Protein AF-0000000087668318 (afdb_homodimer)

pLDDT: mean 92.17, std 6.24, range [71.38, 98.06]

Solvent-accessible surface area (backbone atoms only — not comparable to full-atom values): 10058 Å² total; per-residue (Å²): 131,61,51,42,74,38,85,96,42,75,39,40,75,57,95,70,21,39,38,38,4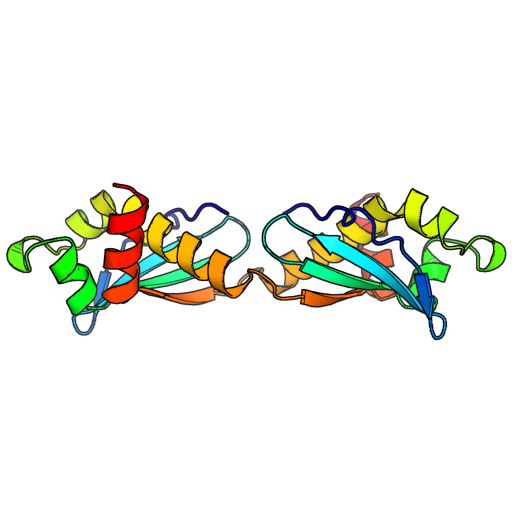0,26,26,58,86,51,39,35,31,39,38,35,33,34,47,66,22,47,51,74,78,38,58,74,92,58,69,41,48,68,46,44,57,76,42,38,63,57,54,28,50,42,49,40,51,53,56,42,57,71,27,48,90,37,71,45,77,45,79,37,40,42,69,49,49,50,52,42,50,62,70,72,102,132,60,51,42,76,39,85,95,43,75,41,41,76,56,94,70,20,40,40,37,38,26,27,58,87,50,40,34,32,38,3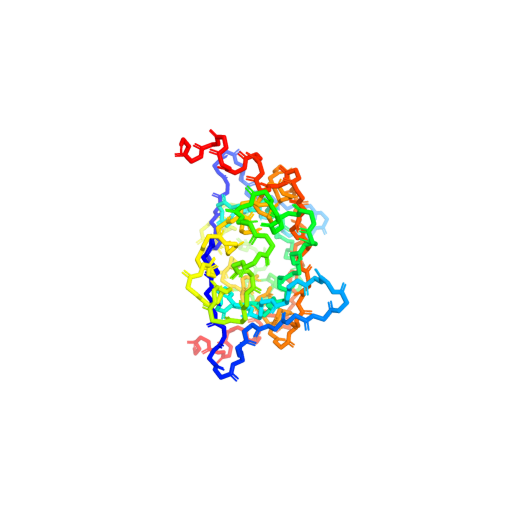8,35,33,34,48,66,21,48,49,74,77,37,58,76,93,58,70,42,48,68,46,45,56,77,43,38,62,58,55,27,50,41,49,40,51,53,56,42,56,70,27,48,87,37,72,45,77,45,80,38,41,42,66,50,50,50,52,43,50,64,71,72,100

Foldseek 3Di:
DFKDADPPDFWDDDPQWIWTWIDPPPDTDTQIGHNVRVVVVDPPVQDDSVSCNVCVRVSRVVVVVVVVVVCVPDDDDDDDDPVNVVVVVVVVD/DFKDADPPDFWDDDPQWIWTWIDPPPDTDTQIGHNVNVCVVDPPVQDDSVSCNVCVRVSRVVVVVVVVVVCVPDDDDDDDDPVNVVVVVVVVD

Nearest PDB structures (foldseek):
  6rd4-assembly1_7  TM=3.114E-01  e=2.069E-01  Polytomella sp. Pringsheim 198.80
  5cj4-assembly1_A  TM=4.748E-01  e=1.603E+00  Homo sapiens
  5chx-assembly2_B  TM=4.861E-01  e=1.603E+00  Homo sapiens
  5wlz-assembly1_C  TM=5.129E-01  e=2.208E+00  Homo sapiens
  4xa4-assembly1_B  TM=4.526E-01  e=1.942E+00  Homo sapiens

Sequence (186 aa):
MTLFIRPGMPPFIMDENAHVPMSDGETDWLVIVTREALEDKAGADEISPNWLLENSDFFGEVANYKLQLGREGEEATVWVQSEDVKQWQDIRGMTLFIRPGMPPFIMDENAHVPMSDGETDWLVIVTREALEDKAGADEISPNWLLENSDFFGEVANYKLQLGREGEEATVWVQSEDVKQWQDIRG

Organism: NCBI:txid484088

Structure (mmCIF, N/CA/C/O backbone):
data_AF-0000000087668318-model_v1
#
loop_
_entity.id
_entity.type
_entity.pdbx_description
1 polymer 'Uncharacterized protein'
#
loop_
_atom_site.group_PDB
_atom_site.id
_atom_site.type_symbol
_atom_site.label_atom_id
_atom_site.label_alt_id
_atom_site.label_comp_id
_atom_site.label_asym_id
_atom_site.label_entity_id
_atom_site.label_seq_id
_atom_site.pdbx_PDB_ins_code
_atom_site.Cartn_x
_atom_site.Cartn_y
_atom_site.Cartn_z
_atom_site.occupancy
_atom_site.B_iso_or_equiv
_atom_site.auth_seq_id
_atom_site.auth_comp_id
_atom_site.auth_asym_id
_atom_site.auth_atom_id
_atom_site.pdbx_PDB_model_num
ATOM 1 N N . MET A 1 1 ? -0.467 6.73 -5.77 1 71.38 1 MET A N 1
ATOM 2 C CA . MET A 1 1 ? -1.507 6.797 -4.746 1 71.38 1 MET A CA 1
ATOM 3 C C . MET A 1 1 ? -1.774 8.242 -4.332 1 71.38 1 MET A C 1
ATOM 5 O O . MET A 1 1 ? -0.861 9.062 -4.324 1 71.38 1 MET A O 1
ATOM 9 N N . THR A 1 2 ? -3.074 8.609 -4.242 1 88.12 2 THR A N 1
ATOM 10 C CA . THR A 1 2 ? -3.424 9.953 -3.803 1 88.12 2 THR A CA 1
ATOM 11 C C . THR A 1 2 ? -4.113 9.914 -2.441 1 88.12 2 THR A C 1
ATOM 13 O O . THR A 1 2 ? -5 9.094 -2.209 1 88.12 2 THR A O 1
ATOM 16 N N . LEU A 1 3 ? -3.6 10.742 -1.577 1 93.44 3 LEU A N 1
ATOM 17 C CA . LEU A 1 3 ? -4.238 10.867 -0.272 1 93.44 3 LEU A CA 1
ATOM 18 C C . LEU A 1 3 ? -5.234 12.023 -0.263 1 93.44 3 LEU A C 1
ATOM 20 O O . LEU A 1 3 ? -4.969 13.086 -0.833 1 93.44 3 LEU A O 1
ATOM 24 N N . PHE A 1 4 ? -6.398 11.742 0.305 1 95 4 PHE A N 1
ATOM 25 C CA . PHE A 1 4 ? -7.414 12.781 0.452 1 95 4 PHE A CA 1
ATOM 26 C C . PHE A 1 4 ? -7.984 12.781 1.865 1 95 4 PHE A C 1
ATOM 28 O O . PHE A 1 4 ? -7.922 11.766 2.568 1 95 4 PHE A O 1
ATOM 35 N N . ILE A 1 5 ? -8.539 13.906 2.309 1 96.38 5 ILE A N 1
ATOM 36 C CA . ILE A 1 5 ? -9.094 14.055 3.648 1 96.38 5 ILE A CA 1
ATOM 37 C C . ILE A 1 5 ? -10.289 13.125 3.82 1 96.38 5 ILE A C 1
ATOM 39 O O . ILE A 1 5 ? -11.125 13.008 2.92 1 96.38 5 ILE A O 1
ATOM 43 N N . ARG A 1 6 ? -10.391 12.383 4.922 1 95.69 6 ARG A N 1
ATOM 44 C CA . ARG A 1 6 ? -11.562 11.562 5.219 1 95.69 6 ARG A CA 1
ATOM 45 C C . ARG A 1 6 ? -12.766 12.438 5.547 1 95.69 6 ARG A C 1
ATOM 47 O O . ARG A 1 6 ? -12.68 13.344 6.371 1 95.69 6 ARG A O 1
ATOM 54 N N . PRO A 1 7 ? -13.781 12.133 4.922 1 93.31 7 PRO A N 1
ATOM 55 C CA . PRO A 1 7 ? -14.977 12.945 5.18 1 93.31 7 PRO A CA 1
ATOM 56 C C . PRO A 1 7 ? -15.422 12.891 6.641 1 93.31 7 PRO A C 1
ATOM 58 O O . PRO A 1 7 ? -15.461 11.812 7.238 1 93.31 7 PRO A O 1
ATOM 61 N N . GLY A 1 8 ? -15.742 14.055 7.195 1 93.88 8 GLY A N 1
ATOM 62 C CA . GLY A 1 8 ? -16.266 14.148 8.555 1 93.88 8 GLY A CA 1
ATOM 63 C C . GLY A 1 8 ? -15.18 14.102 9.609 1 93.88 8 GLY A C 1
ATOM 64 O O . GLY A 1 8 ? -15.469 14.172 10.805 1 93.88 8 GLY A O 1
ATOM 65 N N . MET A 1 9 ? -13.984 13.977 9.242 1 95.06 9 MET A N 1
ATOM 66 C CA . MET A 1 9 ? -12.875 13.898 10.188 1 95.06 9 MET A CA 1
ATOM 67 C C . MET A 1 9 ? -11.891 15.039 9.969 1 95.06 9 MET A C 1
ATOM 69 O O . MET A 1 9 ? -10.883 14.875 9.281 1 95.06 9 MET A O 1
ATOM 73 N N . PRO A 1 10 ? -12.164 16.203 10.516 1 95.19 10 PRO A N 1
ATOM 74 C CA . PRO A 1 10 ? -11.297 17.375 10.32 1 95.19 10 PRO A CA 1
ATOM 75 C C . PRO A 1 10 ? -9.93 17.203 10.984 1 95.19 10 PRO A C 1
ATOM 77 O O . PRO A 1 10 ? -9.797 16.469 11.961 1 95.19 10 PRO A O 1
ATOM 80 N N . PRO A 1 11 ? -8.898 17.875 10.406 1 97.56 11 PRO A N 1
ATOM 81 C CA . PRO A 1 11 ? -7.602 17.891 11.078 1 97.56 11 PRO A CA 1
ATOM 82 C C . PRO A 1 11 ? -7.66 18.531 12.461 1 97.56 11 PRO A C 1
ATOM 84 O O . PRO A 1 11 ? -8.586 19.281 12.766 1 97.56 11 PRO A O 1
ATOM 87 N N . PHE A 1 12 ? -6.711 18.109 13.266 1 97.19 12 PHE A N 1
ATOM 88 C CA . PHE A 1 12 ? -6.629 18.688 14.594 1 97.19 12 PHE A CA 1
ATOM 89 C C . PHE A 1 12 ? -5.184 18.766 15.07 1 97.19 12 PHE A C 1
ATOM 91 O O . PHE A 1 12 ? -4.293 18.172 14.453 1 97.19 12 PHE A O 1
ATOM 98 N N . ILE A 1 13 ? -5.043 19.578 16.109 1 96.38 13 ILE A N 1
ATOM 99 C CA . ILE A 1 13 ? -3.729 19.75 16.703 1 96.38 13 ILE A CA 1
ATOM 100 C C . ILE A 1 13 ? -3.727 19.156 18.109 1 96.38 13 ILE A C 1
ATOM 102 O O . ILE A 1 13 ? -4.652 19.375 18.891 1 96.38 13 ILE A O 1
ATOM 106 N N . MET A 1 14 ? -2.822 18.312 18.328 1 95.88 14 MET A N 1
ATOM 107 C CA . MET A 1 14 ? -2.615 17.688 19.641 1 95.88 14 MET A CA 1
ATOM 108 C C . MET A 1 14 ? -1.129 17.578 19.953 1 95.88 14 MET A C 1
ATOM 110 O O . MET A 1 14 ? -0.343 17.141 19.109 1 95.88 14 MET A O 1
ATOM 114 N N . ASP A 1 15 ? -0.758 18.016 21.078 1 94 15 ASP A N 1
ATOM 115 C CA . ASP A 1 15 ? 0.626 17.969 21.547 1 94 15 ASP A CA 1
ATOM 116 C C . ASP A 1 15 ? 1.558 18.656 20.547 1 94 15 ASP A C 1
ATOM 118 O O . ASP A 1 15 ? 2.609 18.125 20.203 1 94 15 ASP A O 1
ATOM 122 N N . GLU A 1 16 ? 1.154 19.703 19.922 1 93 16 GLU A N 1
ATOM 123 C CA . GLU A 1 16 ? 1.896 20.609 19.062 1 93 16 GLU A CA 1
ATOM 124 C C . GLU A 1 16 ? 2.084 20 17.672 1 93 16 GLU A C 1
ATOM 126 O O . GLU A 1 16 ? 2.725 20.609 16.797 1 93 16 GLU A O 1
ATOM 131 N N . ASN A 1 17 ? 1.55 18.797 17.516 1 96.12 17 ASN A N 1
ATOM 132 C CA . ASN A 1 17 ? 1.563 18.172 16.203 1 96.12 17 ASN A CA 1
ATOM 133 C C . ASN A 1 17 ? 0.196 18.25 15.531 1 96.12 17 ASN A C 1
ATOM 135 O O . ASN A 1 17 ? -0.833 18.281 16.203 1 96.12 17 ASN A O 1
ATOM 139 N N . ALA A 1 18 ? 0.272 18.375 14.273 1 97.88 18 ALA A N 1
ATOM 140 C CA . ALA A 1 18 ? -0.969 18.328 13.5 1 97.88 18 ALA A CA 1
ATOM 141 C C . ALA A 1 18 ? -1.337 16.906 13.141 1 97.88 18 ALA A C 1
ATOM 143 O O . ALA A 1 18 ? -0.469 16.109 12.781 1 97.88 18 ALA A O 1
ATOM 144 N N . HIS A 1 19 ? -2.572 16.516 13.289 1 97.75 19 HIS A N 1
ATOM 145 C CA . HIS A 1 19 ? -3.16 15.234 12.914 1 97.75 19 HIS A CA 1
ATOM 146 C C . HIS A 1 19 ? -4.172 15.406 11.789 1 97.75 19 HIS A C 1
ATOM 148 O O . HIS A 1 19 ? -5.191 16.078 11.953 1 97.75 19 HIS A O 1
ATOM 154 N N . VAL A 1 20 ? -3.846 14.812 10.672 1 97.81 20 VAL A N 1
ATOM 155 C CA . VAL A 1 20 ? -4.676 14.961 9.484 1 97.81 20 VAL A CA 1
ATOM 156 C C . VAL A 1 20 ? -5.184 13.594 9.031 1 97.81 20 VAL A C 1
ATOM 158 O O . VAL A 1 20 ? -4.469 12.852 8.352 1 97.81 20 VAL A O 1
ATOM 161 N N . PRO A 1 21 ? -6.395 13.227 9.352 1 97.5 21 PRO A N 1
ATOM 162 C CA . PRO A 1 21 ? -6.949 11.961 8.875 1 97.5 21 PRO A CA 1
ATOM 163 C C . PRO A 1 21 ? -7.141 11.922 7.363 1 97.5 21 PRO A C 1
ATOM 165 O O . PRO A 1 21 ? -7.844 12.773 6.805 1 97.5 21 PRO A O 1
ATOM 168 N N . MET A 1 22 ? -6.473 10.898 6.746 1 96.38 22 MET A N 1
ATOM 169 C CA . MET A 1 22 ? -6.547 10.805 5.289 1 96.38 22 MET A CA 1
ATOM 170 C C . MET A 1 22 ? -6.785 9.367 4.844 1 96.38 22 MET A C 1
ATOM 172 O O . MET A 1 22 ? -6.723 8.445 5.656 1 96.38 22 MET A O 1
ATOM 176 N N . SER A 1 23 ? -7.219 9.289 3.549 1 92.81 23 SER A N 1
ATOM 177 C CA . SER A 1 23 ? -7.426 7.98 2.936 1 92.81 23 SER A CA 1
ATOM 178 C C . SER A 1 23 ? -6.887 7.945 1.509 1 92.81 23 SER A C 1
ATOM 180 O O . SER A 1 23 ? -6.84 8.977 0.834 1 92.81 23 SER A O 1
ATOM 182 N N . ASP A 1 24 ? -6.391 6.75 1.142 1 88.31 24 ASP A N 1
ATOM 183 C CA . ASP A 1 24 ? -6.078 6.566 -0.272 1 88.31 24 ASP A CA 1
ATOM 184 C C . ASP A 1 24 ? -7.156 5.734 -0.967 1 88.31 24 ASP A C 1
ATOM 186 O O . ASP A 1 24 ? -6.965 5.277 -2.096 1 88.31 24 ASP A O 1
ATOM 190 N N . GLY A 1 25 ? -8.328 5.625 -0.333 1 83.5 25 GLY A N 1
ATOM 191 C CA . GLY A 1 25 ? -9.406 4.812 -0.875 1 83.5 25 GLY A CA 1
ATOM 192 C C . GLY A 1 25 ? -9.383 3.381 -0.369 1 83.5 25 GLY A C 1
ATOM 193 O O . GLY A 1 25 ? -10.414 2.701 -0.369 1 83.5 25 GLY A O 1
ATOM 194 N N . GLU A 1 26 ? -8.211 2.867 0.004 1 79.94 26 GLU A N 1
ATOM 195 C CA . GLU A 1 26 ? -8.047 1.498 0.483 1 79.94 26 GLU A CA 1
ATOM 196 C C . GLU A 1 26 ? -7.641 1.473 1.954 1 79.94 26 GLU A C 1
ATOM 198 O O . GLU A 1 26 ? -8.172 0.678 2.736 1 79.94 26 GLU A O 1
ATOM 203 N N . THR A 1 27 ? -6.715 2.271 2.238 1 85.94 27 THR A N 1
ATOM 204 C CA . THR A 1 27 ? -6.168 2.367 3.588 1 85.94 27 THR A CA 1
ATOM 205 C C . THR A 1 27 ? -6.48 3.729 4.203 1 85.94 27 THR A C 1
ATOM 207 O O . THR A 1 27 ? -6.367 4.758 3.535 1 85.94 27 THR A O 1
ATOM 210 N N . ASP A 1 28 ? -6.898 3.621 5.418 1 92 28 ASP A N 1
ATOM 211 C CA . ASP A 1 28 ? -7.031 4.852 6.191 1 92 28 ASP A CA 1
ATOM 212 C C . ASP A 1 28 ? -5.711 5.219 6.867 1 92 28 ASP A C 1
ATOM 214 O O . ASP A 1 28 ? -5.031 4.352 7.426 1 92 28 ASP A O 1
ATOM 218 N N . TRP A 1 29 ? -5.406 6.492 6.754 1 93.06 29 TRP A N 1
ATOM 219 C CA . TRP A 1 29 ? -4.152 7 7.305 1 93.06 29 TRP A CA 1
ATOM 220 C C . TRP A 1 29 ? -4.41 8.117 8.312 1 93.06 29 TRP A C 1
ATOM 222 O O . TRP A 1 29 ? -5.316 8.93 8.125 1 93.06 29 TRP A O 1
ATOM 232 N N . LEU A 1 30 ? -3.656 8.102 9.328 1 96.81 30 LEU A N 1
ATOM 233 C CA . LEU A 1 30 ? -3.447 9.297 10.133 1 96.81 30 LEU A CA 1
ATOM 234 C C . LEU A 1 30 ? -2.086 9.922 9.836 1 96.81 30 LEU A C 1
ATOM 236 O O . LEU A 1 30 ? -1.05 9.352 10.188 1 96.81 30 LEU A O 1
ATOM 240 N N . VAL A 1 31 ? -2.115 11.039 9.148 1 97.62 31 VAL A N 1
ATOM 241 C CA . VAL A 1 31 ? -0.902 11.789 8.852 1 97.62 31 VAL A CA 1
ATOM 242 C C . VAL A 1 31 ? -0.575 12.719 10.023 1 97.62 31 VAL A C 1
ATOM 244 O O . VAL A 1 31 ? -1.327 13.656 10.305 1 97.62 31 VAL A O 1
ATOM 247 N N . ILE A 1 32 ? 0.532 12.461 10.688 1 97.81 32 ILE A N 1
ATOM 248 C CA . ILE A 1 32 ? 0.959 13.289 11.805 1 97.81 32 ILE A CA 1
ATOM 249 C C . ILE A 1 32 ? 2.141 14.164 11.383 1 97.81 32 ILE A C 1
ATOM 251 O O . ILE A 1 32 ? 3.199 13.648 11.016 1 97.81 32 ILE A O 1
ATOM 255 N N . VAL A 1 33 ? 1.901 15.445 11.406 1 98 33 VAL A N 1
ATOM 256 C CA . VAL A 1 33 ? 2.9 16.438 11.008 1 98 33 VAL A CA 1
ATOM 257 C C . VAL A 1 33 ? 3.521 17.078 12.25 1 98 33 VAL A C 1
ATOM 259 O O . VAL A 1 33 ? 2.818 17.672 13.062 1 98 33 VAL A O 1
ATOM 262 N N . THR A 1 34 ? 4.793 16.953 12.367 1 96.88 34 THR A N 1
ATOM 263 C CA . THR A 1 34 ? 5.465 17.469 13.555 1 96.88 34 THR A CA 1
ATOM 264 C C . THR A 1 34 ? 5.426 19 13.57 1 96.88 34 THR A C 1
ATOM 266 O O . THR A 1 34 ? 5.273 19.641 12.531 1 96.88 34 THR A O 1
ATOM 269 N N . ARG A 1 35 ? 5.609 19.469 14.742 1 95.75 35 ARG A N 1
ATOM 270 C CA . ARG A 1 35 ? 5.633 20.922 14.93 1 95.75 35 ARG A CA 1
ATOM 271 C C . ARG A 1 35 ? 6.691 21.578 14.047 1 95.75 35 ARG A C 1
ATOM 273 O O . ARG A 1 35 ? 6.418 22.562 13.367 1 95.75 35 ARG A O 1
ATOM 280 N N . GLU A 1 36 ? 7.875 21.031 14.023 1 94.19 36 GLU A N 1
ATOM 281 C CA . GLU A 1 36 ? 8.969 21.594 13.227 1 94.19 36 GLU A CA 1
ATOM 282 C C . GLU A 1 36 ? 8.617 21.609 11.742 1 94.19 36 GLU A C 1
ATOM 284 O O . GLU A 1 36 ? 8.93 22.562 11.031 1 94.19 36 GLU A O 1
ATOM 289 N N . ALA A 1 37 ? 8 20.594 11.312 1 97 37 ALA A N 1
ATOM 290 C CA . ALA A 1 37 ? 7.59 20.516 9.914 1 97 37 ALA A CA 1
ATOM 291 C C . ALA A 1 37 ? 6.555 21.578 9.586 1 97 37 ALA A C 1
ATOM 293 O O . ALA A 1 37 ? 6.59 22.172 8.508 1 97 37 ALA A O 1
ATOM 294 N N . LEU A 1 38 ? 5.645 21.719 10.484 1 97.25 38 LEU A N 1
ATOM 295 C CA . LEU A 1 38 ? 4.652 22.781 10.312 1 97.25 38 LEU A CA 1
ATOM 296 C C . LEU A 1 38 ? 5.324 24.141 10.156 1 97.25 38 LEU A C 1
ATOM 298 O O . LEU A 1 38 ? 4.945 24.922 9.281 1 97.25 38 LEU A O 1
ATOM 302 N N . GLU A 1 39 ? 6.273 24.391 10.922 1 94.75 39 GLU A N 1
ATOM 303 C CA . GLU A 1 39 ? 6.969 25.672 10.93 1 94.75 39 GLU A CA 1
ATOM 304 C C . GLU A 1 39 ? 7.758 25.875 9.641 1 94.75 39 GLU A C 1
ATOM 306 O O . GLU A 1 39 ? 8.023 27.016 9.25 1 94.75 39 GLU A O 1
ATOM 311 N N . ASP A 1 40 ? 8.125 24.844 9.023 1 93.56 40 ASP A N 1
ATOM 312 C CA . ASP A 1 40 ? 8.797 24.938 7.73 1 93.56 40 ASP A CA 1
ATOM 313 C C . ASP A 1 40 ? 7.844 25.438 6.652 1 93.56 40 ASP A C 1
ATOM 315 O O . ASP A 1 40 ? 8.281 25.969 5.629 1 93.56 40 ASP A O 1
ATOM 319 N N . LYS A 1 41 ? 6.578 25.203 6.848 1 93.56 41 LYS A N 1
ATOM 320 C CA . LYS A 1 41 ? 5.574 25.547 5.844 1 93.56 41 LYS A CA 1
ATOM 321 C C . LYS A 1 41 ? 4.883 26.875 6.184 1 93.56 41 LYS A C 1
ATOM 323 O O . LYS A 1 41 ? 4.48 27.609 5.289 1 93.56 41 LYS A O 1
ATOM 328 N N . ALA A 1 42 ? 4.727 27.078 7.473 1 91.75 42 ALA A N 1
ATOM 329 C CA . ALA A 1 42 ? 3.99 28.266 7.891 1 91.75 42 ALA A CA 1
ATOM 330 C C . ALA A 1 42 ? 4.457 28.75 9.266 1 91.75 42 ALA A C 1
ATOM 332 O O . ALA A 1 42 ? 5.031 27.984 10.031 1 91.75 42 ALA A O 1
ATOM 333 N N . GLY A 1 43 ? 4.172 30.031 9.469 1 89.88 43 GLY A N 1
ATOM 334 C CA . GLY A 1 43 ? 4.41 30.562 10.805 1 89.88 43 GLY A CA 1
ATOM 335 C C . GLY A 1 43 ? 3.449 30 11.836 1 89.88 43 GLY A C 1
ATOM 336 O O . GLY A 1 43 ? 2.314 29.656 11.516 1 89.88 43 GLY A O 1
ATOM 337 N N . ALA A 1 44 ? 3.934 29.953 13.109 1 85.38 44 ALA A N 1
ATOM 338 C CA . ALA A 1 44 ? 3.172 29.375 14.219 1 85.38 44 ALA A CA 1
ATOM 339 C C . ALA A 1 44 ? 1.798 30.031 14.336 1 85.38 44 ALA A C 1
ATOM 341 O O . ALA A 1 44 ? 0.814 29.359 14.664 1 85.38 44 ALA A O 1
ATOM 342 N N . ASP A 1 45 ? 1.713 31.312 14.055 1 89.81 45 ASP A N 1
ATOM 343 C CA . ASP A 1 45 ? 0.472 32.062 14.227 1 89.81 45 ASP A CA 1
ATOM 344 C C . ASP A 1 45 ? -0.545 31.688 13.148 1 89.81 45 ASP A C 1
ATOM 346 O O . ASP A 1 45 ? -1.734 31.984 13.281 1 89.81 45 ASP A O 1
ATOM 350 N N . GLU A 1 46 ? -0.108 31.016 12.203 1 92.06 46 GLU A N 1
ATOM 351 C CA . GLU A 1 46 ? -0.967 30.656 11.078 1 92.06 46 GLU A CA 1
ATOM 352 C C . GLU A 1 46 ? -1.575 29.281 11.266 1 92.06 46 GLU A C 1
ATOM 354 O O . GLU A 1 46 ? -2.639 28.984 10.719 1 92.06 46 GLU A O 1
ATOM 359 N N . ILE A 1 47 ? -0.906 28.5 12.062 1 94.12 47 ILE A N 1
ATOM 360 C CA . ILE A 1 47 ? -1.245 27.078 12.133 1 94.12 47 ILE A CA 1
ATOM 361 C C . ILE A 1 47 ? -2.506 26.891 12.977 1 94.12 47 ILE A C 1
ATOM 363 O O . ILE A 1 47 ? -2.504 27.172 14.18 1 94.12 47 ILE A O 1
ATOM 367 N N . SER A 1 48 ? -3.541 26.531 12.336 1 94.25 48 SER A N 1
ATOM 368 C CA . SER A 1 48 ? -4.859 26.25 12.898 1 94.25 48 SER A CA 1
ATOM 369 C C . SER A 1 48 ? -5.535 25.094 12.172 1 94.25 48 SER A C 1
ATOM 371 O O . SER A 1 48 ? -5.074 24.672 11.117 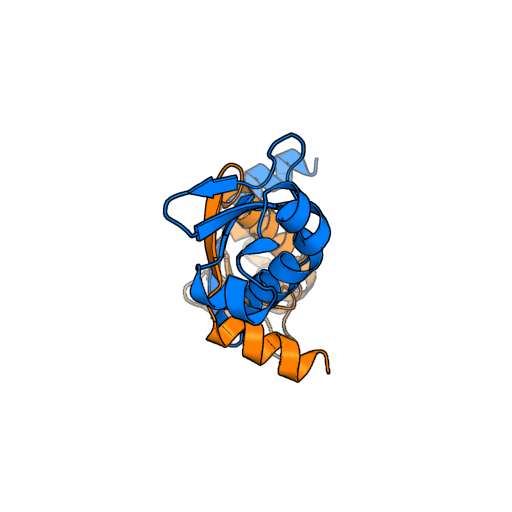1 94.25 48 SER A O 1
ATOM 373 N N . PRO A 1 49 ? -6.609 24.531 12.758 1 93.81 49 PRO A N 1
ATOM 374 C CA . PRO A 1 49 ? -7.316 23.469 12.039 1 93.81 49 PRO A CA 1
ATOM 375 C C . PRO A 1 49 ? -7.801 23.906 10.656 1 93.81 49 PRO A C 1
ATOM 377 O O . PRO A 1 49 ? -7.758 23.125 9.703 1 93.81 49 PRO A O 1
ATOM 380 N N . ASN A 1 50 ? -8.266 25.172 10.578 1 95.06 50 ASN A N 1
ATOM 381 C CA . ASN A 1 50 ? -8.688 25.688 9.281 1 95.06 50 ASN A CA 1
ATOM 382 C C . ASN A 1 50 ? -7.516 25.781 8.312 1 95.06 50 ASN A C 1
ATOM 384 O O . ASN A 1 50 ? -7.645 25.438 7.137 1 95.06 50 ASN A O 1
ATOM 388 N N . TRP A 1 51 ? -6.422 26.25 8.766 1 96.69 51 TRP A N 1
ATOM 389 C CA . TRP A 1 51 ? -5.211 26.312 7.953 1 96.69 51 TRP A CA 1
ATOM 390 C C . TRP A 1 51 ? -4.785 24.922 7.496 1 96.69 51 TRP A C 1
ATOM 392 O O . TRP A 1 51 ? -4.422 24.734 6.336 1 96.69 51 TRP A O 1
ATOM 402 N N . LEU A 1 52 ? -4.84 23.984 8.461 1 96.81 52 LEU A N 1
ATOM 403 C CA . LEU A 1 52 ? -4.48 22.609 8.133 1 96.81 52 LEU A CA 1
ATOM 404 C C . LEU A 1 52 ? -5.383 22.047 7.039 1 96.81 52 LEU A C 1
ATOM 406 O O . LEU A 1 52 ? -4.914 21.359 6.133 1 96.81 52 LEU A O 1
ATOM 410 N N . LEU A 1 53 ? -6.684 22.312 7.164 1 95.94 53 LEU A N 1
ATOM 411 C CA . LEU A 1 53 ? -7.633 21.859 6.156 1 95.94 53 LEU A CA 1
ATOM 412 C C . LEU A 1 53 ? -7.289 22.438 4.785 1 95.94 53 LEU A C 1
ATOM 414 O O . LEU A 1 53 ? -7.266 21.703 3.789 1 95.94 53 LEU A O 1
ATOM 418 N N . GLU A 1 54 ? -6.984 23.734 4.723 1 95.31 54 GLU A N 1
ATOM 419 C CA . GLU A 1 54 ? -6.652 24.438 3.479 1 95.31 54 GLU A CA 1
ATOM 420 C C . GLU A 1 54 ? -5.352 23.906 2.885 1 95.31 54 GLU A C 1
ATOM 422 O O . GLU A 1 54 ? -5.145 23.969 1.67 1 95.31 54 GLU A O 1
ATOM 427 N N . ASN A 1 55 ? -4.516 23.344 3.729 1 96.56 55 ASN A N 1
ATOM 428 C CA . ASN A 1 55 ? -3.207 22.891 3.279 1 96.56 55 ASN A CA 1
ATOM 429 C C . ASN A 1 55 ? -3.102 21.375 3.322 1 96.56 55 ASN A C 1
ATOM 431 O O . ASN A 1 55 ? -2.002 20.812 3.258 1 96.56 55 ASN A O 1
ATOM 435 N N . SER A 1 56 ? -4.199 20.688 3.41 1 96.75 56 SER A N 1
ATOM 436 C CA . SER A 1 56 ? -4.195 19.234 3.553 1 96.75 56 SER A CA 1
ATOM 437 C C . SER A 1 56 ? -3.633 18.562 2.307 1 96.75 56 SER A C 1
ATOM 439 O O . SER A 1 56 ? -2.963 17.531 2.404 1 96.75 56 SER A O 1
ATOM 441 N N . ASP A 1 57 ? -3.92 19.125 1.133 1 95.19 57 ASP A N 1
ATOM 442 C CA . ASP A 1 57 ? -3.383 18.547 -0.095 1 95.19 57 ASP A CA 1
ATOM 443 C C . ASP A 1 57 ? -1.857 18.5 -0.063 1 95.19 57 ASP A C 1
ATOM 445 O O . ASP A 1 57 ? -1.246 17.531 -0.499 1 95.19 57 ASP A O 1
ATOM 449 N N . PHE A 1 58 ? -1.283 19.594 0.421 1 95.94 58 PHE A N 1
ATOM 450 C CA . PHE A 1 58 ? 0.171 19.656 0.499 1 95.94 58 PHE A CA 1
ATOM 451 C C . PHE A 1 58 ? 0.723 18.547 1.373 1 95.94 58 PHE A C 1
ATOM 453 O O . PHE A 1 58 ? 1.599 17.781 0.944 1 95.94 58 PHE A O 1
ATOM 460 N N . PHE A 1 59 ? 0.239 18.422 2.557 1 97 59 PHE A N 1
ATOM 461 C CA . PHE A 1 59 ? 0.757 17.422 3.486 1 97 59 PHE A CA 1
ATOM 462 C C . PHE A 1 59 ? 0.441 16.016 3 1 97 59 PHE A C 1
ATOM 464 O O . PHE A 1 59 ? 1.222 15.094 3.219 1 97 59 PHE A O 1
ATOM 471 N N . GLY A 1 60 ? -0.744 15.859 2.371 1 96.88 60 GLY A N 1
ATOM 472 C CA . GLY A 1 60 ? -1.048 14.594 1.722 1 96.88 60 GLY A CA 1
ATOM 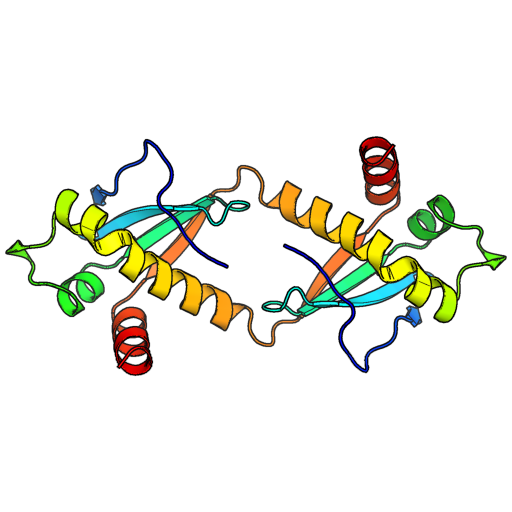473 C C . GLY A 1 60 ? -0.029 14.203 0.668 1 96.88 60 GLY A C 1
ATOM 474 O O . GLY A 1 60 ? 0.356 13.031 0.572 1 96.88 60 GLY A O 1
ATOM 475 N N . GLU A 1 61 ? 0.394 15.219 -0.14 1 95.81 61 GLU A N 1
ATOM 476 C CA . GLU A 1 61 ? 1.404 14.961 -1.163 1 95.81 61 GLU A CA 1
ATOM 477 C C . GLU A 1 61 ? 2.74 14.578 -0.535 1 95.81 61 GLU A C 1
ATOM 479 O O . GLU A 1 61 ? 3.408 13.656 -1.006 1 95.81 61 GLU A O 1
ATOM 484 N N . VAL A 1 62 ? 3.156 15.25 0.482 1 95.94 62 VAL A N 1
ATOM 485 C CA . VAL A 1 62 ? 4.398 14.93 1.173 1 95.94 62 VAL A CA 1
ATOM 486 C C . VAL A 1 62 ? 4.336 13.5 1.714 1 95.94 62 VAL A C 1
ATOM 488 O O . VAL A 1 62 ? 5.262 12.711 1.506 1 95.94 62 VAL A O 1
ATOM 491 N N . ALA A 1 63 ? 3.256 13.188 2.471 1 96.38 63 ALA A N 1
ATOM 492 C CA . ALA A 1 63 ? 3.068 11.859 3.053 1 96.38 63 ALA A CA 1
ATOM 493 C C . ALA A 1 63 ? 3.082 10.781 1.976 1 96.38 63 ALA A C 1
ATOM 495 O O . ALA A 1 63 ? 3.736 9.75 2.133 1 96.38 63 ALA A O 1
ATOM 496 N N . ASN A 1 64 ? 2.344 11.031 0.921 1 92.75 64 ASN A N 1
ATOM 497 C CA . ASN A 1 64 ? 2.285 10.07 -0.18 1 92.75 64 ASN A CA 1
ATOM 498 C C . ASN A 1 64 ? 3.67 9.805 -0.766 1 92.75 64 ASN A C 1
ATOM 500 O O . ASN A 1 64 ? 4.027 8.656 -1.025 1 92.75 64 ASN A O 1
ATOM 504 N N . TYR A 1 65 ? 4.41 10.852 -1.04 1 89.75 65 TYR A N 1
ATOM 505 C CA . TYR A 1 65 ? 5.77 10.727 -1.559 1 89.75 65 TYR A CA 1
ATOM 506 C C . TYR A 1 65 ? 6.621 9.852 -0.646 1 89.75 65 TYR A C 1
ATOM 508 O O . TYR A 1 65 ? 7.316 8.945 -1.116 1 89.75 65 TYR A O 1
ATOM 516 N N . LYS A 1 66 ? 6.582 10.164 0.602 1 90.44 66 LYS A N 1
ATOM 517 C CA . LYS A 1 66 ? 7.32 9.406 1.605 1 90.44 66 LYS A CA 1
ATOM 518 C C . LYS A 1 66 ? 6.926 7.934 1.579 1 90.44 66 LYS A C 1
ATOM 520 O O . LYS A 1 66 ? 7.785 7.051 1.655 1 90.44 66 LYS A O 1
ATOM 525 N N . LEU A 1 67 ? 5.648 7.594 1.573 1 88.06 67 LEU A N 1
ATOM 526 C CA . LEU A 1 67 ? 5.145 6.227 1.527 1 88.06 67 LEU A CA 1
ATOM 527 C C . LEU A 1 67 ? 5.656 5.5 0.287 1 88.06 67 LEU A C 1
ATOM 529 O O . LEU A 1 67 ? 6.031 4.328 0.36 1 88.06 67 LEU A O 1
ATOM 533 N N . GLN A 1 68 ? 5.633 6.223 -0.803 1 84.38 68 GLN A N 1
ATOM 534 C CA . GLN A 1 68 ? 6.102 5.645 -2.057 1 84.38 68 GLN A CA 1
ATOM 535 C C . GLN A 1 68 ? 7.594 5.332 -1.995 1 84.38 68 GLN A C 1
ATOM 537 O O . GLN A 1 68 ? 8.039 4.293 -2.484 1 84.38 68 GLN A O 1
ATOM 542 N N . LEU A 1 69 ? 8.359 6.27 -1.461 1 81.75 69 LEU A N 1
ATOM 543 C CA . LEU A 1 69 ? 9.789 6.051 -1.313 1 81.75 69 LEU A CA 1
ATOM 544 C C . LEU A 1 69 ? 10.062 4.789 -0.502 1 81.75 69 LEU A C 1
ATOM 546 O O . LEU A 1 69 ? 11 4.039 -0.807 1 81.75 69 LEU A O 1
ATOM 550 N N . GLY A 1 70 ? 9.375 4.617 0.605 1 77.75 70 GLY A N 1
ATOM 551 C CA . GLY A 1 70 ? 9.547 3.43 1.427 1 77.75 70 GLY A CA 1
ATOM 552 C C . GLY A 1 70 ? 9.273 2.141 0.673 1 77.75 70 GLY A C 1
ATOM 553 O O . GLY A 1 70 ? 9.82 1.091 1.012 1 77.75 70 GLY A O 1
ATOM 554 N N . ARG A 1 71 ? 8.508 2.244 -0.269 1 76.69 71 ARG A N 1
ATOM 555 C CA . ARG A 1 71 ? 8.133 1.057 -1.032 1 76.69 71 ARG A CA 1
ATOM 556 C C . ARG A 1 71 ? 9.062 0.862 -2.229 1 76.69 71 ARG A C 1
ATOM 558 O O . ARG A 1 71 ? 9.109 -0.223 -2.811 1 76.69 71 ARG A O 1
ATOM 565 N N . GLU A 1 72 ? 9.672 1.979 -2.541 1 73.31 72 GLU A N 1
ATOM 566 C CA . GLU A 1 72 ? 10.57 1.889 -3.691 1 73.31 72 GLU A CA 1
ATOM 567 C C . GLU A 1 72 ? 11.656 0.844 -3.465 1 73.31 72 GLU A C 1
ATOM 569 O O . GLU A 1 72 ? 12.32 0.85 -2.426 1 73.31 72 GLU A O 1
ATOM 574 N N . GLY A 1 73 ? 11.734 0.001 -4.406 1 74.75 73 GLY A N 1
ATOM 575 C CA . GLY A 1 73 ? 12.758 -1.031 -4.398 1 74.75 73 GLY A CA 1
ATOM 576 C C . GLY A 1 73 ? 12.398 -2.217 -3.521 1 74.75 73 GLY A C 1
ATOM 577 O O . GLY A 1 73 ? 13.109 -3.227 -3.518 1 74.75 73 GLY A O 1
ATOM 578 N N . GLU A 1 74 ? 11.406 -1.999 -2.713 1 77.88 74 GLU A N 1
ATOM 579 C CA . GLU A 1 74 ? 11.023 -3.119 -1.854 1 77.88 74 GLU A CA 1
ATOM 580 C C . GLU A 1 74 ? 10.188 -4.141 -2.617 1 77.88 74 GLU A C 1
ATOM 582 O O . GLU A 1 74 ? 9.391 -3.777 -3.484 1 77.88 74 GLU A O 1
ATOM 587 N N . GLU A 1 75 ? 10.672 -5.34 -2.479 1 85.94 75 GLU A N 1
ATOM 588 C CA . GLU A 1 75 ? 9.805 -6.418 -2.932 1 85.94 75 GLU A CA 1
ATOM 589 C C . GLU A 1 75 ? 9.062 -7.059 -1.763 1 85.94 75 GLU A C 1
ATOM 591 O O . GLU A 1 75 ? 9.672 -7.43 -0.76 1 85.94 75 GLU A O 1
ATOM 596 N N . ALA A 1 76 ? 7.785 -6.945 -1.827 1 87.56 76 ALA A N 1
ATOM 597 C CA . ALA A 1 76 ? 6.953 -7.594 -0.817 1 87.56 76 ALA A CA 1
ATOM 598 C C . ALA A 1 76 ? 6.305 -8.859 -1.372 1 87.56 76 ALA A C 1
ATOM 600 O O . ALA A 1 76 ? 6.195 -9.023 -2.59 1 87.56 76 ALA A O 1
ATOM 601 N N . THR A 1 77 ? 5.992 -9.828 -0.462 1 92.25 77 THR A N 1
ATOM 602 C CA . THR A 1 77 ? 5.406 -11.102 -0.871 1 92.25 77 THR A CA 1
ATOM 603 C C . THR A 1 77 ? 3.932 -11.172 -0.477 1 92.25 77 THR A C 1
ATOM 605 O O . THR A 1 77 ? 3.561 -10.766 0.627 1 92.25 77 THR A O 1
ATOM 608 N N . VAL A 1 78 ? 3.111 -11.617 -1.365 1 93.88 78 VAL A N 1
ATOM 609 C CA . VAL A 1 78 ? 1.726 -11.953 -1.055 1 93.88 78 VAL A CA 1
ATOM 610 C C . VAL A 1 78 ? 1.456 -13.414 -1.413 1 93.88 78 VAL A C 1
ATOM 612 O O . VAL A 1 78 ? 1.756 -13.852 -2.525 1 93.88 78 VAL A O 1
ATOM 615 N N . TRP A 1 79 ? 1.002 -14.188 -0.397 1 95.19 79 TRP A N 1
ATOM 616 C CA . TRP A 1 79 ? 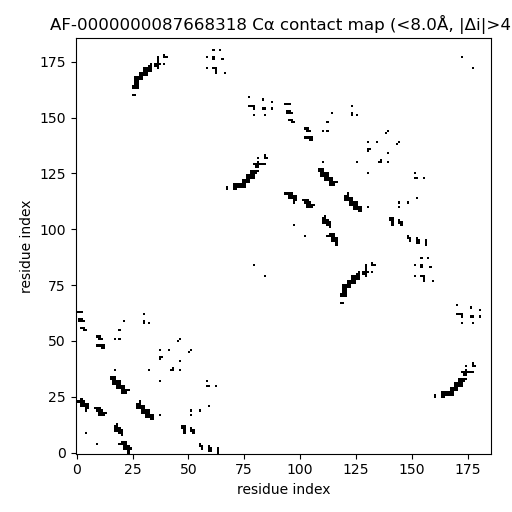0.632 -15.586 -0.581 1 95.19 79 TRP A CA 1
ATOM 617 C C . TRP A 1 79 ? -0.834 -15.719 -0.979 1 95.19 79 TRP A C 1
ATOM 619 O O . TRP A 1 79 ? -1.714 -15.164 -0.315 1 95.19 79 TRP A O 1
ATOM 629 N N . VAL A 1 80 ? -1.101 -16.359 -2.127 1 97 80 VAL A N 1
ATOM 630 C CA . VAL A 1 80 ? -2.443 -16.688 -2.584 1 97 80 VAL A CA 1
ATOM 631 C C . VAL A 1 80 ? -2.723 -18.172 -2.324 1 97 80 VAL A C 1
ATOM 633 O O . VAL A 1 80 ? -2.086 -19.047 -2.918 1 97 80 VAL A O 1
ATOM 636 N N . GLN A 1 81 ? -3.693 -18.453 -1.493 1 96.94 81 GLN A N 1
ATOM 637 C CA . GLN A 1 81 ? -4.07 -19.812 -1.111 1 96.94 81 GLN A CA 1
ATOM 638 C C . GLN A 1 81 ? -5.426 -20.188 -1.701 1 96.94 81 GLN A C 1
ATOM 640 O O . GLN A 1 81 ? -6.113 -19.359 -2.279 1 96.94 81 GLN A O 1
ATOM 645 N N . SER A 1 82 ? -5.758 -21.422 -1.501 1 95.31 82 SER A N 1
ATOM 646 C CA . SER A 1 82 ? -6.988 -21.984 -2.043 1 95.31 82 SER A CA 1
ATOM 647 C C . SER A 1 82 ? -8.203 -21.156 -1.638 1 95.31 82 SER A C 1
ATOM 649 O O . SER A 1 82 ? -9.047 -20.828 -2.477 1 95.31 82 SER A O 1
ATOM 651 N N . GLU A 1 83 ? -8.281 -20.812 -0.368 1 93.19 83 GLU A N 1
ATOM 652 C CA . GLU A 1 83 ? -9.43 -20.062 0.13 1 93.19 83 GLU A CA 1
ATOM 653 C C . GLU A 1 83 ? -9.547 -18.703 -0.562 1 93.19 83 GLU A C 1
ATOM 655 O O . GLU A 1 83 ? -10.648 -18.219 -0.824 1 93.19 83 GLU A O 1
ATOM 660 N N . ASP A 1 84 ? -8.445 -18.062 -0.886 1 94.25 84 ASP A N 1
ATOM 661 C CA . ASP A 1 84 ? -8.453 -16.781 -1.576 1 94.25 84 ASP A CA 1
ATOM 662 C C . ASP A 1 84 ? -9.031 -16.922 -2.982 1 94.25 84 ASP A C 1
ATOM 664 O O . ASP A 1 84 ? -9.828 -16.078 -3.414 1 94.25 84 ASP A O 1
ATOM 668 N N . VAL A 1 85 ? -8.578 -18.016 -3.676 1 96.12 85 VAL A N 1
ATOM 669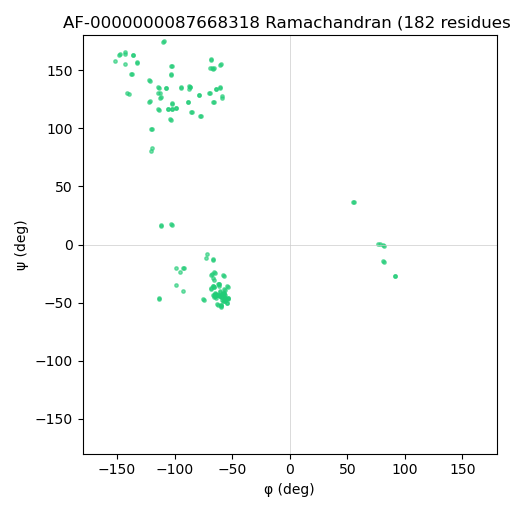 C CA . VAL A 1 85 ? -9.039 -18.266 -5.035 1 96.12 85 VAL A CA 1
ATOM 670 C C . VAL A 1 85 ? -10.539 -18.547 -5.023 1 96.12 85 VAL A C 1
ATOM 672 O O . VAL A 1 85 ? -11.297 -17.969 -5.812 1 96.12 85 VAL A O 1
ATOM 675 N N . LYS A 1 86 ? -10.953 -19.344 -4.152 1 94.75 86 LYS A N 1
ATOM 676 C CA . LYS A 1 86 ? -12.367 -19.688 -4.066 1 94.75 86 LYS A CA 1
ATOM 677 C C . LYS A 1 86 ? -13.219 -18.469 -3.758 1 94.75 86 LYS A C 1
ATOM 679 O O . LYS A 1 86 ? -14.258 -18.25 -4.391 1 94.75 86 LYS A O 1
ATOM 684 N N . GLN A 1 87 ? -12.805 -17.797 -2.717 1 93.44 87 GLN A N 1
ATOM 685 C CA . GLN A 1 87 ? -13.539 -16.578 -2.363 1 93.44 87 GLN A CA 1
ATOM 686 C C . GLN A 1 87 ? -13.648 -15.633 -3.557 1 93.44 87 GLN A C 1
ATOM 688 O O . GLN A 1 87 ? -14.711 -15.062 -3.805 1 93.44 87 GLN A O 1
ATOM 693 N N . TRP A 1 88 ? -12.578 -15.414 -4.246 1 94.38 88 TRP A N 1
ATOM 694 C CA . TRP A 1 88 ? -12.562 -14.516 -5.395 1 94.38 88 TRP A CA 1
ATOM 695 C C . TRP A 1 88 ? -13.484 -15.023 -6.5 1 94.38 88 TRP A C 1
ATOM 697 O O . TRP A 1 88 ? -14.203 -14.242 -7.121 1 94.38 88 TRP A O 1
ATOM 707 N N . GLN A 1 89 ? -13.398 -16.344 -6.738 1 93.81 89 GLN A N 1
ATOM 708 C CA . GLN A 1 89 ? -14.273 -16.953 -7.742 1 93.81 89 GLN A CA 1
ATOM 709 C C . GLN A 1 89 ? -15.742 -16.781 -7.367 1 93.81 89 GLN A C 1
ATOM 711 O O . GLN A 1 89 ? -16.594 -16.562 -8.234 1 93.81 89 GLN A O 1
ATOM 716 N N . ASP A 1 90 ? -16.047 -16.812 -6.055 1 91.38 90 ASP A N 1
ATOM 717 C CA . ASP A 1 90 ? -17.422 -16.609 -5.57 1 91.38 90 ASP A CA 1
ATOM 718 C C . ASP A 1 90 ? -17.875 -15.18 -5.809 1 91.38 90 ASP A C 1
ATOM 720 O O . ASP A 1 90 ? -19.047 -14.945 -6.145 1 91.38 90 ASP A O 1
ATOM 724 N N . ILE A 1 91 ? -17 -14.273 -5.641 1 89.38 91 ILE A N 1
ATOM 725 C CA . ILE A 1 91 ? -17.312 -12.859 -5.797 1 89.38 91 ILE A CA 1
ATOM 726 C C . ILE A 1 91 ? -17.438 -12.516 -7.277 1 89.38 91 ILE A C 1
ATOM 728 O O . ILE A 1 91 ? -18.328 -11.766 -7.676 1 89.38 91 ILE A O 1
ATOM 732 N N . ARG A 1 92 ? -16.5 -12.945 -8.125 1 86.38 92 ARG A N 1
ATOM 733 C CA . ARG A 1 92 ? -16.469 -12.633 -9.555 1 86.38 92 ARG A CA 1
ATOM 734 C C . ARG A 1 92 ? -17.641 -13.281 -10.273 1 86.38 92 ARG A C 1
ATOM 736 O O . ARG A 1 92 ? -18.125 -12.75 -11.281 1 86.38 92 ARG A O 1
ATOM 743 N N . GLY A 1 93 ? -18.375 -14.234 -9.664 1 74.81 93 GLY A N 1
ATOM 744 C CA . GLY A 1 93 ? -19.453 -14.969 -10.297 1 74.81 93 GLY A CA 1
ATOM 745 C C . GLY A 1 93 ? -18.969 -16 -11.305 1 74.81 93 GLY A C 1
ATOM 746 O O . GLY A 1 93 ? -17.875 -15.852 -11.867 1 74.81 93 GLY A O 1
ATOM 747 N N . MET B 1 1 ? -6 -0.558 -6.406 1 71.62 1 MET B N 1
ATOM 748 C CA . MET B 1 1 ? -4.664 -0.896 -6.891 1 71.62 1 MET B CA 1
ATOM 749 C C . MET B 1 1 ? -4.723 -2.043 -7.895 1 71.62 1 MET B C 1
ATOM 751 O O . MET B 1 1 ? -5.578 -2.924 -7.789 1 71.62 1 MET B O 1
ATOM 755 N N . THR B 1 2 ? -3.961 -1.898 -8.992 1 88.06 2 THR B N 1
ATOM 756 C CA . THR B 1 2 ? -3.914 -2.969 -9.977 1 88.06 2 THR B CA 1
ATOM 757 C C . THR B 1 2 ? -2.52 -3.586 -10.047 1 88.06 2 THR B C 1
ATOM 759 O O . THR B 1 2 ? -1.518 -2.867 -10.078 1 88.06 2 THR B O 1
ATOM 762 N N . LEU B 1 3 ? -2.516 -4.902 -9.977 1 93.5 3 LEU B N 1
ATOM 763 C CA . LEU B 1 3 ? -1.249 -5.609 -10.117 1 93.5 3 LEU B CA 1
ATOM 764 C C . LEU B 1 3 ? -1.032 -6.047 -11.562 1 93.5 3 LEU B C 1
ATOM 766 O O . LEU B 1 3 ? -1.973 -6.48 -12.234 1 93.5 3 LEU B O 1
ATOM 770 N N . PHE B 1 4 ? 0.185 -5.824 -12.023 1 95.19 4 PHE B N 1
ATOM 771 C CA . PHE B 1 4 ? 0.551 -6.262 -13.359 1 95.19 4 PHE B CA 1
ATOM 772 C C . PHE B 1 4 ? 1.893 -6.984 -13.352 1 95.19 4 PHE B C 1
ATOM 774 O O . PHE B 1 4 ? 2.705 -6.781 -12.445 1 95.19 4 PHE B O 1
ATOM 781 N N . ILE B 1 5 ? 2.143 -7.844 -14.336 1 96.44 5 ILE B N 1
ATOM 782 C CA . ILE B 1 5 ? 3.369 -8.625 -14.422 1 96.44 5 ILE B CA 1
ATOM 783 C C . ILE B 1 5 ? 4.562 -7.695 -14.609 1 96.44 5 ILE B C 1
ATOM 785 O O . ILE B 1 5 ? 4.496 -6.738 -15.383 1 96.44 5 ILE B O 1
ATOM 789 N N . ARG B 1 6 ? 5.656 -7.887 -13.859 1 95.81 6 ARG B N 1
ATOM 790 C CA . ARG B 1 6 ? 6.883 -7.121 -14.062 1 95.81 6 ARG B CA 1
ATOM 791 C C . ARG B 1 6 ? 7.562 -7.508 -15.375 1 95.81 6 ARG B C 1
ATOM 793 O O . ARG B 1 6 ? 7.766 -8.695 -15.641 1 95.81 6 ARG B O 1
ATOM 800 N N . PRO B 1 7 ? 7.867 -6.547 -16.078 1 93.44 7 PRO B N 1
ATOM 801 C CA . PRO B 1 7 ? 8.508 -6.852 -17.359 1 93.44 7 PRO B CA 1
ATOM 802 C C . PRO B 1 7 ? 9.82 -7.609 -17.203 1 93.44 7 PRO B C 1
ATOM 804 O O . PRO B 1 7 ? 10.648 -7.246 -16.359 1 93.44 7 PRO B O 1
ATOM 807 N N . GLY B 1 8 ? 10.008 -8.648 -18.031 1 94.06 8 GLY B N 1
ATOM 808 C CA . GLY B 1 8 ? 11.25 -9.414 -18.047 1 94.06 8 GLY B CA 1
ATOM 809 C C . GLY B 1 8 ? 11.328 -10.445 -16.938 1 94.06 8 GLY B C 1
ATOM 810 O O . GLY B 1 8 ? 12.32 -11.164 -16.812 1 94.06 8 GLY B O 1
ATOM 811 N N . MET B 1 9 ? 10.359 -10.539 -16.125 1 95.25 9 MET B N 1
ATOM 812 C CA . MET B 1 9 ? 10.359 -11.477 -15.008 1 95.25 9 MET B CA 1
ATOM 813 C C . MET B 1 9 ? 9.18 -12.445 -15.117 1 95.25 9 MET B C 1
ATOM 815 O O . MET B 1 9 ? 8.156 -12.25 -14.469 1 95.25 9 MET B O 1
ATOM 819 N N . PRO B 1 10 ? 9.336 -13.469 -15.945 1 95.44 10 PRO B N 1
ATOM 820 C CA . PRO B 1 10 ? 8.242 -14.422 -16.141 1 95.44 10 PRO B CA 1
ATOM 821 C C . PRO B 1 10 ? 7.918 -15.227 -14.891 1 95.44 10 PRO B C 1
ATOM 823 O O . PRO B 1 10 ? 8.781 -15.422 -14.039 1 95.44 10 PRO B O 1
ATOM 826 N N . PRO B 1 11 ? 6.613 -15.664 -14.781 1 97.56 11 PRO B N 1
ATOM 827 C CA . PRO B 1 11 ? 6.266 -16.578 -13.688 1 97.56 11 PRO B CA 1
ATOM 828 C C . PRO B 1 11 ? 7.051 -17.875 -13.727 1 97.56 11 PRO B C 1
ATOM 830 O O . PRO B 1 11 ? 7.562 -18.266 -14.789 1 97.56 11 PRO B O 1
ATOM 833 N N . PHE B 1 12 ? 7.172 -18.469 -12.555 1 97.25 12 PHE B N 1
ATOM 834 C CA . PHE B 1 12 ? 7.852 -19.75 -12.484 1 97.25 12 PHE B CA 1
ATOM 835 C C . PHE B 1 12 ? 7.262 -20.609 -11.367 1 97.25 12 PHE B C 1
ATOM 837 O O . PHE B 1 12 ? 6.484 -20.125 -10.547 1 97.25 12 PHE B O 1
ATOM 844 N N . ILE B 1 13 ? 7.598 -21.875 -11.508 1 96.31 13 ILE B N 1
ATOM 845 C CA . ILE B 1 13 ? 7.148 -22.844 -10.516 1 96.31 13 ILE B CA 1
ATOM 846 C C . ILE B 1 13 ? 8.344 -23.359 -9.711 1 96.31 13 ILE B C 1
ATOM 848 O O . ILE B 1 13 ? 9.383 -23.703 -10.281 1 96.31 13 ILE B O 1
ATOM 852 N N . MET B 1 14 ? 8.227 -23.266 -8.461 1 95.94 14 MET B N 1
ATOM 853 C CA . MET B 1 14 ? 9.234 -23.766 -7.535 1 95.94 14 MET B CA 1
ATOM 854 C C . MET B 1 14 ? 8.57 -24.406 -6.316 1 95.94 14 MET B C 1
ATOM 856 O O . MET B 1 14 ? 7.648 -23.844 -5.734 1 95.94 14 MET B O 1
ATOM 860 N N . ASP B 1 15 ? 8.977 -25.562 -5.984 1 94 15 ASP B N 1
ATOM 861 C CA . ASP B 1 15 ? 8.453 -26.312 -4.844 1 94 15 ASP B CA 1
ATOM 862 C C . ASP B 1 15 ? 6.938 -26.453 -4.93 1 94 15 ASP B C 1
ATOM 864 O O . ASP B 1 15 ? 6.23 -26.234 -3.945 1 94 15 ASP B O 1
ATOM 868 N N . GLU B 1 16 ? 6.395 -26.625 -6.082 1 93 16 GLU B N 1
ATOM 869 C CA . GLU B 1 16 ? 5 -26.922 -6.402 1 93 16 GLU B CA 1
ATOM 870 C C . GLU B 1 16 ? 4.129 -25.688 -6.289 1 93 16 GLU B C 1
ATOM 872 O O . GLU B 1 16 ? 2.912 -25.75 -6.488 1 93 16 GLU B O 1
ATOM 877 N N . ASN B 1 17 ? 4.781 -24.578 -5.926 1 96 17 ASN B N 1
ATOM 878 C CA . ASN B 1 17 ? 4.078 -23.312 -5.898 1 96 17 ASN B CA 1
ATOM 879 C C . ASN B 1 17 ? 4.426 -22.453 -7.113 1 96 17 ASN B C 1
ATOM 881 O O . ASN B 1 17 ? 5.52 -22.562 -7.664 1 96 17 ASN B O 1
ATOM 885 N N . ALA B 1 18 ? 3.467 -21.734 -7.52 1 97.88 18 ALA B N 1
ATOM 886 C CA . ALA B 1 18 ? 3.717 -20.781 -8.586 1 97.88 18 ALA B CA 1
ATOM 887 C C . ALA B 1 18 ? 4.199 -19.453 -8.023 1 97.88 18 ALA B C 1
ATOM 889 O O . ALA B 1 18 ? 3.693 -18.984 -7 1 97.88 18 ALA B O 1
ATOM 890 N N . HIS B 1 19 ? 5.191 -18.844 -8.602 1 97.75 19 HIS B N 1
ATOM 891 C CA . HIS B 1 19 ? 5.75 -17.531 -8.289 1 97.75 19 HIS B CA 1
ATOM 892 C C . HIS B 1 19 ? 5.535 -16.562 -9.438 1 97.75 19 HIS B C 1
ATOM 894 O O . HIS B 1 19 ? 6.043 -16.766 -10.539 1 97.75 19 HIS B O 1
ATOM 900 N N . VAL B 1 20 ? 4.777 -15.547 -9.148 1 97.88 20 VAL B N 1
ATOM 901 C CA . VAL B 1 20 ? 4.402 -14.578 -10.18 1 97.88 20 VAL B CA 1
ATOM 902 C C . VAL B 1 20 ? 4.887 -13.188 -9.789 1 97.88 20 VAL B C 1
ATOM 904 O O . VAL B 1 20 ? 4.23 -12.492 -9.008 1 97.88 20 VAL B O 1
ATOM 907 N N . PRO B 1 21 ? 5.988 -12.727 -10.305 1 97.56 21 PRO B N 1
ATOM 908 C CA . PRO B 1 21 ? 6.457 -11.367 -10.008 1 97.56 21 PRO B CA 1
ATOM 909 C C . PRO B 1 21 ? 5.527 -10.289 -10.57 1 97.56 21 PRO B C 1
ATOM 911 O O . PRO B 1 21 ? 5.273 -10.258 -11.781 1 97.56 21 PRO B O 1
ATOM 914 N N . MET B 1 22 ? 5.039 -9.43 -9.625 1 96.44 22 MET B N 1
ATOM 915 C CA . MET B 1 22 ? 4.098 -8.398 -10.055 1 96.44 22 MET B CA 1
ATOM 916 C C . MET B 1 22 ? 4.441 -7.051 -9.422 1 96.44 22 MET B C 1
ATOM 918 O O . MET B 1 22 ? 5.293 -6.977 -8.531 1 96.44 22 MET B O 1
ATOM 922 N N . SER B 1 23 ? 3.84 -5.992 -10.055 1 92.81 23 SER B N 1
ATOM 923 C CA . SER B 1 23 ? 4.004 -4.641 -9.531 1 92.81 23 SER B CA 1
ATOM 924 C C . SER B 1 23 ? 2.686 -3.871 -9.562 1 92.81 23 SER B C 1
ATOM 926 O O . SER B 1 23 ? 1.823 -4.145 -10.398 1 92.81 23 SER B O 1
ATOM 928 N N . ASP B 1 24 ? 2.541 -3.004 -8.547 1 88.31 24 ASP B N 1
ATOM 929 C CA . ASP B 1 24 ? 1.433 -2.059 -8.641 1 88.31 24 ASP B CA 1
ATOM 930 C C . ASP B 1 24 ? 1.922 -0.675 -9.062 1 88.31 24 ASP B C 1
ATOM 932 O O . ASP B 1 24 ? 1.184 0.307 -8.961 1 88.31 24 ASP B O 1
ATOM 936 N N . GLY B 1 25 ? 3.145 -0.606 -9.609 1 83.75 25 GLY B N 1
ATOM 937 C CA . GLY B 1 25 ? 3.734 0.666 -9.992 1 83.75 25 GLY B CA 1
ATOM 938 C C . GLY B 1 25 ? 4.566 1.297 -8.891 1 83.75 25 GLY B C 1
ATOM 939 O O . GLY B 1 25 ? 5.445 2.117 -9.164 1 83.75 25 GLY B O 1
ATOM 940 N N . GLU B 1 26 ? 4.27 1 -7.625 1 80.25 26 GLU B N 1
ATOM 941 C CA . GLU B 1 26 ? 4.977 1.552 -6.473 1 80.25 26 GLU B CA 1
ATOM 942 C C . GLU B 1 26 ? 5.75 0.468 -5.73 1 80.25 26 GLU B C 1
ATOM 944 O O . GLU B 1 26 ? 6.902 0.675 -5.344 1 80.25 26 GLU B O 1
ATOM 949 N N . THR B 1 27 ? 5.094 -0.58 -5.527 1 85.88 27 THR B N 1
ATOM 950 C CA . THR B 1 27 ? 5.656 -1.717 -4.805 1 85.88 27 THR B CA 1
ATOM 951 C C . THR B 1 27 ? 5.805 -2.922 -5.73 1 85.88 27 THR B C 1
ATOM 953 O O . THR B 1 27 ? 4.906 -3.217 -6.523 1 85.88 27 THR B O 1
ATOM 956 N N . ASP B 1 28 ? 6.949 -3.498 -5.582 1 92.12 28 ASP B N 1
ATOM 957 C CA . ASP B 1 28 ? 7.145 -4.785 -6.246 1 92.12 28 ASP B CA 1
ATOM 958 C C . ASP B 1 28 ? 6.672 -5.938 -5.359 1 92.12 28 ASP B C 1
ATOM 960 O O . ASP B 1 28 ? 6.961 -5.961 -4.164 1 92.12 28 ASP B O 1
ATOM 964 N N . TRP B 1 29 ? 5.934 -6.828 -6.008 1 93.12 29 TRP B N 1
ATOM 965 C CA . TRP B 1 29 ? 5.359 -7.965 -5.301 1 93.12 29 TRP B CA 1
ATOM 966 C C . TRP B 1 29 ? 5.836 -9.281 -5.906 1 93.12 29 TRP B C 1
ATOM 968 O O . TRP B 1 29 ? 5.996 -9.391 -7.121 1 93.12 29 TRP B O 1
ATOM 978 N N . LEU B 1 30 ? 6.082 -10.195 -5.055 1 96.94 30 LEU B N 1
ATOM 979 C CA . LEU B 1 30 ? 6.09 -11.602 -5.449 1 96.94 30 LEU B CA 1
ATOM 980 C C . LEU B 1 30 ? 4.82 -12.305 -4.984 1 96.94 30 LEU B C 1
ATOM 982 O O . LEU B 1 30 ? 4.625 -12.516 -3.783 1 96.94 30 LEU B O 1
ATOM 986 N N . VAL B 1 31 ? 3.961 -12.609 -5.941 1 97.69 31 VAL B N 1
ATOM 987 C CA . VAL B 1 31 ? 2.736 -13.352 -5.668 1 97.69 31 VAL B CA 1
ATOM 988 C C . VAL B 1 31 ? 3.023 -14.852 -5.695 1 97.69 31 VAL B C 1
ATOM 990 O O . VAL B 1 31 ? 3.359 -15.406 -6.746 1 97.69 31 VAL B O 1
ATOM 993 N N . ILE B 1 32 ? 2.9 -15.492 -4.551 1 97.94 32 ILE B N 1
ATOM 994 C CA . ILE B 1 32 ? 3.127 -16.938 -4.461 1 97.94 32 ILE B CA 1
ATOM 995 C C . ILE B 1 32 ? 1.789 -17.656 -4.324 1 97.94 32 ILE B C 1
ATOM 997 O O . ILE B 1 32 ? 1.06 -17.453 -3.352 1 97.94 32 ILE B O 1
ATOM 1001 N N . VAL B 1 33 ? 1.497 -18.453 -5.316 1 98.06 33 VAL B N 1
ATOM 1002 C CA . VAL B 1 33 ? 0.248 -19.203 -5.375 1 98.06 33 VAL B CA 1
ATOM 1003 C C . VAL B 1 33 ? 0.501 -20.656 -4.988 1 98.06 33 VAL B C 1
ATOM 1005 O O . VAL B 1 33 ? 1.303 -21.344 -5.625 1 98.06 33 VAL B O 1
ATOM 1008 N N . THR B 1 34 ? -0.171 -21.094 -3.979 1 96.75 34 THR B N 1
ATOM 1009 C CA . THR B 1 34 ? 0.055 -22.453 -3.496 1 96.75 34 THR B CA 1
ATOM 1010 C C . THR B 1 34 ? -0.45 -23.484 -4.508 1 96.75 34 THR B C 1
ATOM 1012 O O . THR B 1 34 ? -1.313 -23.172 -5.332 1 96.75 34 THR B O 1
ATOM 1015 N N . ARG B 1 35 ? 0.092 -24.641 -4.367 1 95.62 35 ARG B N 1
ATOM 1016 C CA . ARG B 1 35 ? -0.305 -25.734 -5.242 1 95.62 35 ARG B CA 1
ATOM 1017 C C . ARG B 1 35 ? -1.811 -25.969 -5.184 1 95.62 35 ARG B C 1
ATOM 1019 O O . ARG B 1 35 ? -2.467 -26.094 -6.219 1 95.62 35 ARG B O 1
ATOM 1026 N N . GLU B 1 36 ? -2.371 -26.016 -4.008 1 94.31 36 GLU B N 1
ATOM 1027 C CA . GLU B 1 36 ? -3.801 -26.25 -3.836 1 94.31 36 GLU B CA 1
ATOM 1028 C C . GLU B 1 36 ? -4.625 -25.156 -4.527 1 94.31 36 GLU B C 1
ATOM 1030 O O . GLU B 1 36 ? -5.652 -25.453 -5.141 1 94.31 36 GLU B O 1
ATOM 1035 N N . ALA B 1 37 ? -4.199 -23.984 -4.422 1 97.06 37 ALA B N 1
ATOM 1036 C CA . ALA B 1 37 ? -4.891 -22.875 -5.062 1 97.06 37 ALA B CA 1
ATOM 1037 C C . ALA B 1 37 ? -4.859 -23.016 -6.582 1 97.06 37 ALA B C 1
ATOM 1039 O O . ALA B 1 37 ? -5.848 -22.719 -7.258 1 97.06 37 ALA B O 1
ATOM 1040 N N . LEU B 1 38 ? -3.699 -23.391 -7.055 1 97.25 38 LEU B N 1
ATOM 1041 C CA . LEU B 1 38 ? -3.578 -23.625 -8.484 1 97.25 38 LEU B CA 1
ATOM 1042 C C . LEU B 1 38 ? -4.59 -24.672 -8.945 1 97.25 38 LEU B C 1
ATOM 1044 O O . LEU B 1 38 ? -5.234 -24.5 -9.984 1 97.25 38 LEU B O 1
ATOM 1048 N N . GLU B 1 39 ? -4.727 -25.672 -8.227 1 94.81 39 GLU B N 1
ATOM 1049 C CA . GLU B 1 39 ? -5.613 -26.781 -8.578 1 94.81 39 GLU B CA 1
ATOM 1050 C C . GLU B 1 39 ? -7.074 -26.344 -8.547 1 94.81 39 GLU B C 1
ATOM 1052 O O . GLU B 1 39 ? -7.914 -26.906 -9.25 1 94.81 39 GLU B O 1
ATOM 1057 N N . ASP B 1 40 ? -7.379 -25.391 -7.73 1 93.88 40 ASP B N 1
ATOM 1058 C CA . ASP B 1 40 ? -8.734 -24.844 -7.688 1 93.88 40 ASP B CA 1
ATOM 1059 C C . ASP B 1 40 ? -9.086 -24.141 -8.992 1 93.88 40 ASP B C 1
ATOM 1061 O O . ASP B 1 40 ? -10.258 -24.031 -9.352 1 93.88 40 ASP B O 1
ATOM 1065 N N . LYS B 1 41 ? -8.086 -23.578 -9.633 1 93.69 41 LYS B N 1
ATOM 1066 C CA . LYS B 1 41 ? -8.289 -22.812 -10.859 1 93.69 41 LYS B CA 1
ATOM 1067 C C . LYS B 1 41 ? -8.125 -23.703 -12.094 1 93.69 41 LYS B C 1
ATOM 1069 O O . LYS B 1 41 ? -8.82 -23.516 -13.094 1 93.69 41 LYS B O 1
ATOM 1074 N N . ALA B 1 42 ? -7.145 -24.578 -12.016 1 91 42 ALA B N 1
ATOM 1075 C CA . ALA B 1 42 ? -6.824 -25.406 -13.18 1 91 42 ALA B CA 1
ATOM 1076 C C . ALA B 1 42 ? -6.426 -26.812 -12.766 1 91 42 ALA B C 1
ATOM 1078 O O . ALA B 1 42 ? -5.969 -27.031 -11.641 1 91 42 ALA B O 1
ATOM 1079 N N . GLY B 1 43 ? -6.648 -27.688 -13.742 1 89.12 43 GLY B N 1
ATOM 1080 C CA . GLY B 1 43 ? -6.078 -29 -13.531 1 89.12 43 GLY B CA 1
ATOM 1081 C C . GLY B 1 43 ? -4.559 -29.016 -13.539 1 89.12 43 GLY B C 1
ATOM 1082 O O . GLY B 1 43 ? -3.936 -28.156 -14.172 1 89.12 43 GLY B O 1
ATOM 1083 N N . ALA B 1 44 ? -3.979 -30 -12.773 1 83.38 44 ALA B N 1
ATOM 1084 C CA . ALA B 1 44 ? -2.533 -30.094 -12.594 1 83.38 44 ALA B CA 1
ATOM 1085 C C . ALA B 1 44 ? -1.816 -30.125 -13.938 1 83.38 44 ALA B C 1
ATOM 1087 O O . ALA B 1 44 ? -0.719 -29.578 -14.086 1 83.38 44 ALA B O 1
ATOM 1088 N N . ASP B 1 45 ? -2.404 -30.781 -14.945 1 88.88 45 ASP B N 1
ATOM 1089 C CA . ASP B 1 45 ? -1.767 -30.984 -16.25 1 88.88 45 ASP B CA 1
ATOM 1090 C C . ASP B 1 45 ? -1.718 -29.672 -17.031 1 88.88 45 ASP B C 1
ATOM 1092 O O . ASP B 1 45 ? -0.99 -29.562 -18.031 1 88.88 45 ASP B O 1
ATOM 1096 N N . GLU B 1 46 ? -2.336 -28.719 -16.547 1 91.56 46 GLU B N 1
ATOM 1097 C CA . GLU B 1 46 ? -2.418 -27.453 -17.25 1 91.56 46 GLU B CA 1
ATOM 1098 C C . GLU B 1 46 ? -1.402 -26.438 -16.719 1 91.56 46 GLU B C 1
ATOM 1100 O O . GLU B 1 46 ? -1.012 -25.516 -17.422 1 91.56 46 GLU B O 1
ATOM 1105 N N . ILE B 1 47 ? -0.973 -26.719 -15.531 1 93.94 47 ILE B N 1
ATOM 1106 C CA . ILE B 1 47 ? -0.188 -25.703 -14.828 1 93.94 47 ILE B CA 1
ATOM 1107 C C . ILE B 1 47 ? 1.241 -25.703 -15.367 1 93.94 47 ILE B C 1
ATOM 1109 O O . ILE B 1 47 ? 1.978 -26.672 -15.203 1 93.94 47 ILE B O 1
ATOM 1113 N N . SER B 1 48 ? 1.581 -24.672 -16.062 1 94.12 48 SER B N 1
ATOM 1114 C CA . SER B 1 48 ? 2.889 -24.391 -16.656 1 94.12 48 SER B CA 1
ATOM 1115 C C . SER B 1 48 ? 3.217 -22.906 -16.594 1 94.12 48 SER B C 1
ATOM 1117 O O . SER B 1 48 ? 2.346 -22.078 -16.297 1 94.12 48 SER B O 1
ATOM 1119 N N . PRO B 1 49 ? 4.492 -22.516 -16.797 1 93.88 49 PRO B N 1
ATOM 1120 C CA . PRO B 1 49 ? 4.809 -21.094 -16.812 1 93.88 49 PRO B CA 1
ATOM 1121 C C . PRO B 1 49 ? 3.992 -20.312 -17.844 1 93.88 49 PRO B C 1
ATOM 1123 O O . PRO B 1 49 ? 3.578 -19.188 -17.578 1 93.88 49 PRO B O 1
ATOM 1126 N N . ASN B 1 50 ? 3.787 -20.938 -19.031 1 95.06 50 ASN B N 1
ATOM 1127 C CA . ASN B 1 50 ? 2.959 -20.281 -20.031 1 95.06 50 ASN B CA 1
ATOM 1128 C C . ASN B 1 50 ? 1.516 -20.141 -19.562 1 95.06 50 ASN B C 1
ATOM 1130 O O . ASN B 1 50 ? 0.896 -19.094 -19.766 1 95.06 50 ASN B O 1
ATOM 1134 N N . TRP B 1 51 ? 0.984 -21.125 -18.953 1 96.56 51 TRP B N 1
ATOM 1135 C CA . TRP B 1 51 ? -0.358 -21.078 -18.391 1 96.56 51 TRP B CA 1
ATOM 1136 C C . TRP B 1 51 ? -0.45 -20 -17.312 1 96.56 51 TRP B C 1
ATOM 1138 O O . TRP B 1 51 ? -1.423 -19.234 -17.281 1 96.56 51 TRP B O 1
ATOM 1148 N N . LEU B 1 52 ? 0.586 -19.969 -16.469 1 96.69 52 LEU B N 1
ATOM 1149 C CA . LEU B 1 52 ? 0.622 -18.953 -15.414 1 96.69 52 LEU B CA 1
ATOM 1150 C C . LEU B 1 52 ? 0.614 -17.547 -16.016 1 96.69 52 LEU B C 1
ATOM 1152 O O . LEU B 1 52 ? -0.067 -16.656 -15.492 1 96.69 52 LEU B O 1
ATOM 1156 N N . LEU B 1 53 ? 1.438 -17.359 -17.062 1 95.94 53 LEU B N 1
ATOM 1157 C CA . LEU B 1 53 ? 1.485 -16.062 -17.719 1 95.94 53 LEU B CA 1
ATOM 1158 C C . LEU B 1 53 ? 0.109 -15.672 -18.25 1 95.94 53 LEU B C 1
ATOM 1160 O O . LEU B 1 53 ? -0.34 -14.539 -18.047 1 95.94 53 LEU B O 1
ATOM 1164 N N . GLU B 1 54 ? -0.608 -16.609 -18.906 1 95.31 54 GLU B N 1
ATOM 1165 C CA . GLU B 1 54 ? -1.928 -16.375 -19.484 1 95.31 54 GLU B CA 1
ATOM 1166 C C . GLU B 1 54 ? -2.963 -16.094 -18.406 1 95.31 54 GLU B C 1
ATOM 1168 O O . GLU B 1 54 ? -3.967 -15.422 -18.656 1 95.31 54 GLU B O 1
ATOM 1173 N N . ASN B 1 55 ? -2.686 -16.562 -17.219 1 96.62 55 ASN B N 1
ATOM 1174 C CA . ASN B 1 55 ? -3.65 -16.422 -16.125 1 96.62 55 ASN B CA 1
ATOM 1175 C C . ASN B 1 55 ? -3.143 -15.461 -15.055 1 96.62 55 ASN B C 1
ATOM 1177 O O . ASN B 1 55 ? -3.674 -15.43 -13.938 1 96.62 55 ASN B O 1
ATOM 1181 N N . SER B 1 56 ? -2.156 -14.672 -15.359 1 96.88 56 SER B N 1
ATOM 1182 C CA . SER B 1 56 ? -1.546 -13.789 -14.375 1 96.88 56 SER B CA 1
ATOM 1183 C C . SER B 1 56 ? -2.525 -12.719 -13.914 1 96.88 56 SER B C 1
ATOM 1185 O O . SER B 1 56 ? -2.51 -12.312 -12.75 1 96.88 56 SER B O 1
ATOM 1187 N N . ASP B 1 57 ? -3.363 -12.219 -14.82 1 95.38 57 ASP B N 1
ATOM 1188 C CA . ASP B 1 57 ? -4.352 -11.219 -14.438 1 95.38 57 ASP B CA 1
ATOM 1189 C C . ASP B 1 57 ? -5.266 -11.75 -13.336 1 95.38 57 ASP B C 1
ATOM 1191 O O . ASP B 1 57 ? -5.605 -11.016 -12.398 1 95.38 57 ASP B O 1
ATOM 1195 N N . PHE B 1 58 ? -5.668 -13 -13.484 1 96.12 58 PHE B N 1
ATOM 1196 C CA . PHE B 1 58 ? -6.543 -13.609 -12.492 1 96.12 58 PHE B CA 1
ATOM 1197 C C . PHE B 1 58 ? -5.883 -13.609 -11.117 1 96.12 58 PHE B C 1
ATOM 1199 O O . PHE B 1 58 ? -6.457 -13.125 -10.141 1 96.12 58 PHE B O 1
ATOM 1206 N N . PHE B 1 59 ? -4.719 -14.133 -11.031 1 97.12 59 PHE B N 1
ATOM 1207 C CA . PHE B 1 59 ? -4.039 -14.25 -9.742 1 97.12 59 PHE B CA 1
ATOM 1208 C C . PHE B 1 59 ? -3.686 -12.867 -9.195 1 97.12 59 PHE B C 1
ATOM 1210 O O . PHE B 1 59 ? -3.689 -12.656 -7.984 1 97.12 59 PHE B O 1
ATOM 1217 N N . GLY B 1 60 ? -3.326 -11.93 -10.117 1 97.06 60 GLY B N 1
ATOM 1218 C CA . GLY B 1 60 ? -3.145 -10.547 -9.703 1 97.06 60 GLY B CA 1
ATOM 1219 C C . GLY B 1 60 ? -4.379 -9.953 -9.047 1 97.06 60 GLY B C 1
ATOM 1220 O O . GLY B 1 60 ? -4.277 -9.242 -8.047 1 97.06 60 GLY B O 1
ATOM 1221 N N . GLU B 1 61 ? -5.578 -10.266 -9.641 1 96 61 GLU B N 1
ATOM 1222 C CA . GLU B 1 61 ? -6.832 -9.781 -9.07 1 96 61 GLU B CA 1
ATOM 1223 C C . GLU B 1 61 ? -7.082 -10.398 -7.695 1 96 61 GLU B C 1
ATOM 1225 O O . GLU B 1 61 ? -7.504 -9.703 -6.766 1 96 61 GLU B O 1
ATOM 1230 N N . VAL B 1 62 ? -6.863 -11.648 -7.551 1 96.06 62 VAL B N 1
ATOM 1231 C CA . VAL B 1 62 ? -7.043 -12.312 -6.266 1 96.06 62 VAL B CA 1
ATOM 1232 C C . VAL B 1 62 ? -6.121 -11.68 -5.223 1 96.06 62 VAL B C 1
ATOM 1234 O O . VAL B 1 62 ? -6.562 -11.336 -4.125 1 96.06 62 VAL B O 1
ATOM 1237 N N . ALA B 1 63 ? -4.809 -11.586 -5.547 1 96.5 63 ALA B N 1
ATOM 1238 C CA . ALA B 1 63 ? -3.818 -11.008 -4.648 1 96.5 63 ALA B CA 1
ATOM 1239 C C . ALA B 1 63 ? -4.203 -9.578 -4.254 1 96.5 63 ALA B C 1
ATOM 1241 O O . ALA B 1 63 ? -4.137 -9.211 -3.08 1 96.5 63 ALA B O 1
ATOM 1242 N N . ASN B 1 64 ? -4.559 -8.805 -5.238 1 92.88 64 ASN B N 1
ATOM 1243 C CA . ASN B 1 64 ? -4.961 -7.426 -4.988 1 92.88 64 ASN B CA 1
ATOM 1244 C C . ASN B 1 64 ? -6.141 -7.348 -4.023 1 92.88 64 ASN B C 1
ATOM 1246 O O . ASN B 1 64 ? -6.141 -6.531 -3.104 1 92.88 64 ASN B O 1
ATOM 1250 N N . TYR B 1 65 ? -7.168 -8.133 -4.266 1 89.75 65 TYR B N 1
ATOM 1251 C CA . TYR B 1 65 ? -8.328 -8.188 -3.385 1 89.75 65 TYR B CA 1
ATOM 1252 C C . TYR B 1 65 ? -7.914 -8.492 -1.949 1 89.75 65 TYR B C 1
ATOM 1254 O O . TYR B 1 65 ? -8.367 -7.824 -1.014 1 89.75 65 TYR B O 1
ATOM 1262 N N . LYS B 1 66 ? -7.133 -9.5 -1.812 1 90.5 66 LYS B N 1
ATOM 1263 C CA . LYS B 1 66 ? -6.621 -9.898 -0.502 1 90.5 66 LYS B CA 1
ATOM 1264 C C . LYS B 1 66 ? -5.879 -8.742 0.172 1 90.5 66 LYS B C 1
ATOM 1266 O O . LYS B 1 66 ? -6.059 -8.5 1.367 1 90.5 66 LYS B O 1
ATOM 1271 N N . LEU B 1 67 ? -4.969 -8.07 -0.508 1 88 67 LEU B N 1
ATOM 1272 C CA . LEU B 1 67 ? -4.207 -6.941 0.015 1 88 67 LEU B CA 1
ATOM 1273 C C . LEU B 1 67 ? -5.141 -5.824 0.473 1 88 67 LEU B C 1
ATOM 1275 O O . LEU B 1 67 ? -4.918 -5.211 1.519 1 88 67 LEU B O 1
ATOM 1279 N N . GLN B 1 68 ? -6.133 -5.602 -0.336 1 84.38 68 GLN B N 1
ATOM 1280 C CA . GLN B 1 68 ? -7.102 -4.559 -0.008 1 84.38 68 GLN B CA 1
ATOM 1281 C C . GLN B 1 68 ? -7.883 -4.914 1.253 1 84.38 68 GLN B C 1
ATOM 1283 O O . GLN B 1 68 ? -8.141 -4.051 2.094 1 84.38 68 GLN B O 1
ATOM 1288 N N . LEU B 1 69 ? -8.328 -6.168 1.326 1 81.69 69 LEU B N 1
ATOM 1289 C CA . LEU B 1 69 ? -9.047 -6.617 2.516 1 81.69 69 LEU B CA 1
ATOM 1290 C C . LEU B 1 69 ? -8.211 -6.391 3.771 1 81.69 69 LEU B C 1
ATOM 1292 O O . LEU B 1 69 ? -8.742 -6.012 4.816 1 81.69 69 LEU B O 1
ATOM 1296 N N . GLY B 1 70 ? -6.949 -6.762 3.74 1 77.94 70 GLY B N 1
ATOM 1297 C CA . GLY B 1 70 ? -6.07 -6.551 4.879 1 77.94 70 GLY B CA 1
ATOM 1298 C C . GLY B 1 70 ? -5.977 -5.094 5.297 1 77.94 70 GLY B C 1
ATOM 1299 O O . GLY B 1 70 ? -5.715 -4.797 6.465 1 77.94 70 GLY B O 1
ATOM 1300 N N . ARG B 1 71 ? -6.176 -4.266 4.418 1 76.62 71 ARG B N 1
ATOM 1301 C CA . ARG B 1 71 ? -6.062 -2.838 4.695 1 76.62 71 ARG B CA 1
ATOM 1302 C C . ARG B 1 71 ? -7.406 -2.252 5.113 1 76.62 71 ARG B C 1
ATOM 1304 O O . ARG B 1 71 ? -7.465 -1.158 5.68 1 76.62 71 ARG B O 1
ATOM 1311 N N . GLU B 1 72 ? -8.398 -3.025 4.719 1 72.75 72 GLU B N 1
ATOM 1312 C CA . GLU B 1 72 ? -9.727 -2.529 5.059 1 72.75 72 GLU B CA 1
ATOM 1313 C C . GLU B 1 72 ? -9.883 -2.354 6.566 1 72.75 72 GLU B C 1
ATOM 1315 O O . GLU B 1 72 ? -9.578 -3.266 7.336 1 72.75 72 GLU B O 1
ATOM 1320 N N . GLY B 1 73 ? -10.273 -1.185 6.883 1 74.5 73 GLY B N 1
ATOM 1321 C CA . GLY B 1 73 ? -10.547 -0.846 8.266 1 74.5 73 GLY B CA 1
ATOM 1322 C C . GLY B 1 73 ? -9.297 -0.49 9.055 1 74.5 73 GLY B C 1
ATOM 1323 O O . GLY B 1 73 ? -9.383 -0.051 10.203 1 74.5 73 GLY B O 1
ATOM 1324 N N . GLU B 1 74 ? -8.195 -0.831 8.477 1 78 74 GLU B N 1
ATOM 1325 C CA . GLU B 1 74 ? -6.973 -0.498 9.203 1 78 74 GLU B CA 1
ATOM 1326 C C . GLU B 1 74 ? -6.613 0.976 9.039 1 78 74 GLU B C 1
ATOM 1328 O O . GLU B 1 74 ? -6.836 1.558 7.973 1 78 74 GLU B O 1
ATOM 1333 N N . GLU B 1 75 ? -6.402 1.539 10.18 1 85.88 75 GLU B N 1
ATOM 1334 C CA . GLU B 1 75 ? -5.801 2.867 10.125 1 85.88 75 GLU B CA 1
ATOM 1335 C C . GLU B 1 75 ? -4.297 2.803 10.375 1 85.88 75 GLU B C 1
ATOM 1337 O O . GLU B 1 75 ? -3.848 2.205 11.352 1 85.88 75 GLU B O 1
ATOM 1342 N N . ALA B 1 76 ? -3.588 3.197 9.383 1 87.62 76 ALA B N 1
ATOM 1343 C CA . ALA B 1 76 ? -2.137 3.273 9.523 1 87.62 76 ALA B CA 1
ATOM 1344 C C . ALA B 1 76 ? -1.681 4.715 9.727 1 87.62 76 ALA B C 1
ATOM 1346 O O . ALA B 1 76 ? -2.41 5.656 9.398 1 87.62 76 ALA B O 1
ATOM 1347 N N . THR B 1 77 ? -0.508 4.898 10.406 1 92.19 77 THR B N 1
ATOM 1348 C CA . THR B 1 77 ? 0.016 6.227 10.695 1 92.19 77 THR B CA 1
ATOM 1349 C C . THR B 1 77 ? 1.229 6.531 9.828 1 92.19 77 THR B C 1
ATOM 1351 O O . THR B 1 77 ? 2.094 5.676 9.633 1 92.19 77 THR B O 1
ATOM 1354 N N . VAL B 1 78 ? 1.271 7.703 9.258 1 93.81 78 VAL B N 1
ATOM 1355 C CA . VAL B 1 78 ? 2.469 8.211 8.602 1 93.81 78 VAL B CA 1
ATOM 1356 C C . VAL B 1 78 ? 2.898 9.523 9.25 1 93.81 78 VAL B C 1
ATOM 1358 O O . VAL B 1 78 ? 2.086 10.438 9.414 1 93.81 78 VAL B O 1
ATOM 1361 N N . TRP B 1 79 ? 4.16 9.555 9.742 1 95.12 79 TRP B N 1
ATOM 1362 C CA . TRP B 1 79 ? 4.746 10.742 10.336 1 95.12 79 TRP B CA 1
ATOM 1363 C C . TRP B 1 79 ? 5.422 11.609 9.281 1 95.12 79 TRP B C 1
ATOM 1365 O O . TRP B 1 79 ? 6.238 11.117 8.492 1 95.12 79 TRP B O 1
ATOM 1375 N N . VAL B 1 80 ? 5.008 12.875 9.172 1 96.88 80 VAL B N 1
ATOM 1376 C CA . VAL B 1 80 ? 5.637 13.875 8.32 1 96.88 80 VAL B CA 1
ATOM 1377 C C . VAL B 1 80 ? 6.508 14.805 9.164 1 96.88 80 VAL B C 1
ATOM 1379 O O . VAL B 1 80 ? 5.996 15.562 9.992 1 96.88 80 VAL B O 1
ATOM 1382 N N . GLN B 1 81 ? 7.793 14.797 8.93 1 96.81 81 GLN B N 1
ATOM 1383 C CA . GLN B 1 81 ? 8.766 15.602 9.664 1 96.81 81 GLN B CA 1
ATOM 1384 C C . GLN B 1 81 ? 9.328 16.719 8.781 1 96.81 81 GLN B C 1
ATOM 1386 O O . GLN B 1 81 ? 9.062 16.766 7.582 1 96.81 81 GLN B O 1
ATOM 1391 N N . SER B 1 82 ? 10.109 17.531 9.391 1 95.31 82 SER B N 1
ATOM 1392 C CA . SER B 1 82 ? 10.688 18.703 8.734 1 95.31 82 SER B CA 1
ATOM 1393 C C . SER B 1 82 ? 11.438 18.297 7.469 1 95.31 82 SER B C 1
ATOM 1395 O O . SER B 1 82 ? 11.258 18.922 6.418 1 95.31 82 SER B O 1
ATOM 1397 N N . GLU B 1 83 ? 12.266 17.266 7.574 1 93.12 83 GLU B N 1
ATOM 1398 C CA . GLU B 1 83 ? 13.07 16.844 6.43 1 93.12 83 GLU B CA 1
ATOM 1399 C C . GLU B 1 83 ? 12.188 16.406 5.262 1 93.12 83 GLU B C 1
ATOM 1401 O O . GLU B 1 83 ? 12.523 16.656 4.102 1 93.12 83 GLU B O 1
ATOM 1406 N N . ASP B 1 84 ? 11.047 15.82 5.527 1 94.12 84 ASP B N 1
ATOM 1407 C CA . ASP B 1 84 ? 10.117 15.398 4.48 1 94.12 84 ASP B CA 1
ATOM 1408 C C . ASP B 1 84 ? 9.539 16.609 3.744 1 94.12 84 ASP B C 1
ATOM 1410 O O . ASP B 1 84 ? 9.43 16.594 2.516 1 94.12 84 ASP B O 1
ATOM 1414 N N . VAL B 1 85 ? 9.156 17.641 4.566 1 95.88 85 VAL B N 1
ATOM 1415 C CA . VAL B 1 85 ? 8.578 18.859 3.994 1 95.88 85 VAL B CA 1
ATOM 1416 C C . VAL B 1 85 ? 9.625 19.562 3.131 1 95.88 85 VAL B C 1
ATOM 1418 O O . VAL B 1 85 ? 9.336 19.953 1.997 1 95.88 85 VAL B O 1
ATOM 1421 N N . LYS B 1 86 ? 10.773 19.656 3.611 1 94.56 86 LYS B N 1
ATOM 1422 C CA . LYS B 1 86 ? 11.836 20.328 2.869 1 94.56 86 LYS B CA 1
ATOM 1423 C C . LYS B 1 86 ? 12.148 19.594 1.568 1 94.56 86 LYS B C 1
ATOM 1425 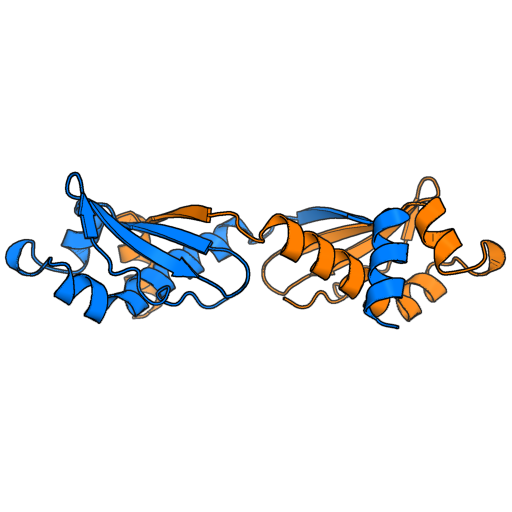O O . LYS B 1 86 ? 12.273 20.219 0.514 1 94.56 86 LYS B O 1
ATOM 1430 N N . GLN B 1 87 ? 12.367 18.312 1.729 1 93.12 87 GLN B N 1
ATOM 1431 C CA . GLN B 1 87 ? 12.648 17.516 0.535 1 93.12 87 GLN B CA 1
ATOM 1432 C C . GLN B 1 87 ? 11.555 17.703 -0.512 1 93.12 87 GLN B C 1
ATOM 1434 O O . GLN B 1 87 ? 11.844 17.844 -1.702 1 93.12 87 GLN B O 1
ATOM 1439 N N . TRP B 1 88 ? 10.328 17.641 -0.114 1 94 88 TRP B N 1
ATOM 1440 C CA . TRP B 1 88 ? 9.203 17.781 -1.03 1 94 88 TRP B CA 1
ATOM 1441 C C . TRP B 1 88 ? 9.188 19.156 -1.674 1 94 88 TRP B C 1
ATOM 1443 O O . TRP B 1 88 ? 8.93 19.281 -2.873 1 94 88 TRP B O 1
ATOM 1453 N N . GLN B 1 89 ? 9.445 20.188 -0.819 1 93.38 89 GLN B N 1
ATOM 1454 C CA . GLN B 1 89 ? 9.5 21.547 -1.342 1 93.38 89 GLN B CA 1
ATOM 1455 C C . GLN B 1 89 ? 10.625 21.688 -2.365 1 93.38 89 GLN B C 1
ATOM 1457 O O . GLN B 1 89 ? 10.477 22.406 -3.354 1 93.38 89 GLN B O 1
ATOM 1462 N N . ASP B 1 90 ? 11.734 20.969 -2.172 1 91.12 90 ASP B N 1
ATOM 1463 C CA . ASP B 1 90 ? 12.852 21 -3.107 1 91.12 90 ASP B CA 1
ATOM 1464 C C . ASP B 1 90 ? 12.477 20.344 -4.438 1 91.12 90 ASP B C 1
ATOM 1466 O O . ASP B 1 90 ? 12.891 20.797 -5.5 1 91.12 90 ASP B O 1
ATOM 1470 N N . ILE B 1 91 ? 11.719 19.312 -4.359 1 89 91 ILE B N 1
ATOM 1471 C CA . ILE B 1 91 ? 11.297 18.562 -5.543 1 89 91 ILE B CA 1
ATOM 1472 C C . ILE B 1 91 ? 10.234 19.359 -6.301 1 89 91 ILE B C 1
ATOM 1474 O O . ILE B 1 91 ? 10.25 19.406 -7.531 1 89 91 ILE B O 1
ATOM 1478 N N . ARG B 1 92 ? 9.227 19.875 -5.629 1 86.12 92 ARG B N 1
ATOM 1479 C CA . ARG B 1 92 ? 8.109 20.594 -6.242 1 86.12 92 ARG B CA 1
ATOM 1480 C C . ARG B 1 92 ? 8.578 21.906 -6.855 1 86.12 92 ARG B C 1
ATOM 1482 O O . ARG B 1 92 ? 8 22.391 -7.832 1 86.12 92 ARG B O 1
ATOM 1489 N N . GLY B 1 93 ?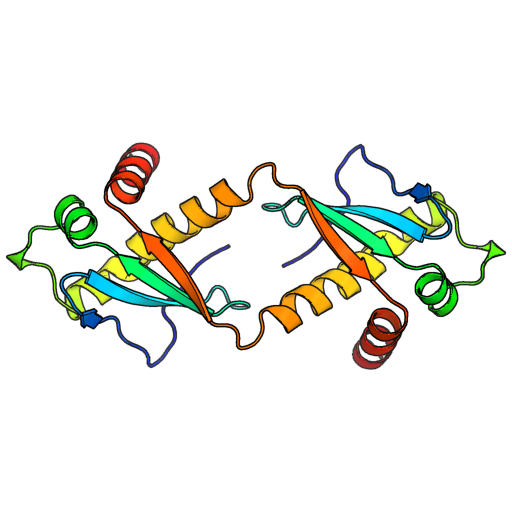 9.805 22.375 -6.57 1 73.5 93 GLY B N 1
ATOM 1490 C CA . GLY B 1 93 ? 10.297 23.656 -7.031 1 73.5 93 GLY B CA 1
ATOM 1491 C C . GLY B 1 93 ? 9.656 24.844 -6.32 1 73.5 93 GLY B C 1
ATOM 1492 O O . GLY B 1 93 ? 8.531 24.734 -5.836 1 73.5 93 GLY B O 1
#

Radius of gyration: 20.65 Å; Cα contacts (8 Å, |Δi|>4): 325; chains: 2; bounding box: 32×63×42 Å

Secondary structure (DSSP, 8-state):
---EEPTT---EEETTEEEEEEE-SSSEEEEEE-HHHHHHHS-GGG-SHHHHHHTHHHHHHHHHHHHHHHHTTPEEEEEE-HHHHHHHHHHH-/---EEPTT---EEETTEEEEEEE-SSSEEEEEE-HHHHHHHS-GGG-SHHHHHHTHHHHHHHHHHHHHHHHTTPEEEEEE-HHHHHHHHHHH-